Protein AF-A0A938CLN9-F1 (afdb_monomer_lite)

Structure (mmCIF, N/CA/C/O backbone):
data_AF-A0A938CLN9-F1
#
_entry.id   AF-A0A938CLN9-F1
#
loop_
_atom_site.group_PDB
_atom_site.id
_atom_site.type_symbol
_atom_site.label_atom_id
_atom_site.label_alt_id
_atom_site.label_comp_id
_atom_site.label_asym_id
_atom_site.label_entity_id
_atom_site.label_seq_id
_atom_site.pdbx_PDB_ins_code
_atom_site.Cartn_x
_atom_site.Cartn_y
_atom_site.Cartn_z
_atom_site.occupancy
_atom_site.B_iso_or_equiv
_atom_site.auth_seq_id
_atom_site.auth_comp_id
_atom_site.auth_asym_id
_atom_site.auth_atom_id
_atom_site.pdbx_PDB_model_num
ATOM 1 N N . MET A 1 1 ? 18.773 6.079 45.452 1.00 61.84 1 MET A N 1
ATOM 2 C CA . MET A 1 1 ? 18.438 7.346 44.768 1.00 61.84 1 MET A CA 1
ATOM 3 C C . MET A 1 1 ? 17.082 7.155 44.113 1.00 61.84 1 MET A C 1
ATOM 5 O O . MET A 1 1 ? 16.974 6.311 43.237 1.00 61.84 1 MET A O 1
ATOM 9 N N . ALA A 1 2 ? 16.043 7.807 44.634 1.00 53.75 2 ALA A N 1
ATOM 10 C CA . ALA A 1 2 ? 14.675 7.665 44.137 1.00 53.75 2 ALA A CA 1
ATOM 11 C C . ALA A 1 2 ? 14.445 8.644 42.977 1.00 53.75 2 ALA A C 1
ATOM 13 O O . ALA A 1 2 ? 14.761 9.826 43.106 1.00 53.75 2 ALA A O 1
ATOM 14 N N . SER A 1 3 ? 13.936 8.147 41.850 1.00 59.75 3 SER A N 1
ATOM 15 C CA . SER A 1 3 ? 13.618 8.968 40.678 1.00 59.75 3 SER A CA 1
ATOM 16 C C . SER A 1 3 ? 12.441 9.910 40.971 1.00 59.75 3 SER A C 1
ATOM 18 O O . SER A 1 3 ? 11.495 9.495 41.647 1.00 59.75 3 SER A O 1
ATOM 20 N N . PRO A 1 4 ? 12.466 11.162 40.476 1.00 71.19 4 PRO A N 1
ATOM 21 C CA . PRO A 1 4 ? 11.382 12.111 40.698 1.00 71.19 4 PRO A CA 1
ATOM 22 C C . PRO A 1 4 ? 10.109 11.707 39.929 1.00 71.19 4 PRO A C 1
ATOM 24 O O . PRO A 1 4 ? 10.204 11.156 38.828 1.00 71.19 4 PRO A O 1
ATOM 27 N N . PRO A 1 5 ? 8.912 11.983 40.481 1.00 70.62 5 PRO A N 1
ATOM 28 C CA . PRO A 1 5 ? 7.650 11.700 39.808 1.00 70.62 5 PRO A CA 1
ATOM 29 C C . PRO A 1 5 ? 7.444 12.629 38.603 1.00 70.62 5 PRO A C 1
ATOM 31 O O . PRO A 1 5 ? 7.671 13.837 38.680 1.00 70.62 5 PRO A O 1
ATOM 34 N N . MET A 1 6 ? 6.997 12.053 37.485 1.00 70.25 6 MET A N 1
ATOM 35 C CA . MET A 1 6 ? 6.680 12.778 36.251 1.00 70.25 6 MET A CA 1
ATOM 36 C C . MET A 1 6 ? 5.374 13.585 36.394 1.00 70.25 6 MET A C 1
ATOM 38 O O . MET A 1 6 ? 4.436 13.115 37.045 1.00 70.25 6 MET A O 1
ATOM 42 N N . PRO A 1 7 ? 5.273 14.777 35.774 1.00 70.75 7 PRO A N 1
ATOM 43 C CA . PRO A 1 7 ? 4.066 15.596 35.821 1.00 70.75 7 PRO A CA 1
ATOM 44 C C . PRO A 1 7 ? 2.916 14.945 35.038 1.00 70.75 7 PRO A C 1
ATOM 46 O O . PRO A 1 7 ? 3.076 14.535 33.889 1.00 70.75 7 PRO A O 1
ATOM 49 N N . MET A 1 8 ? 1.736 14.871 35.661 1.00 69.56 8 MET A N 1
ATOM 50 C CA . MET A 1 8 ? 0.513 14.384 35.020 1.00 69.56 8 MET A CA 1
ATOM 51 C C . MET A 1 8 ? 0.010 15.386 33.974 1.00 69.56 8 MET A C 1
ATOM 53 O O . MET A 1 8 ? -0.204 16.559 34.277 1.00 69.56 8 MET A O 1
ATOM 57 N N . ALA A 1 9 ? -0.201 14.909 32.746 1.00 59.09 9 ALA A N 1
ATOM 58 C CA . ALA A 1 9 ? -0.759 15.695 31.653 1.00 59.09 9 ALA A CA 1
ATOM 59 C C . ALA A 1 9 ? -2.239 16.035 31.906 1.00 59.09 9 ALA A C 1
ATOM 61 O O . ALA A 1 9 ? -3.065 15.170 32.201 1.00 59.09 9 ALA A O 1
ATOM 62 N N . THR A 1 10 ? -2.570 17.316 31.771 1.00 68.69 10 THR A N 1
ATOM 63 C CA . THR A 1 10 ? -3.917 17.869 31.943 1.00 68.69 10 THR A CA 1
ATOM 64 C C . THR A 1 10 ? -4.833 17.448 30.784 1.00 68.69 10 THR A C 1
ATOM 66 O O . THR A 1 10 ? -4.432 17.571 29.625 1.00 68.69 10 THR A O 1
ATOM 69 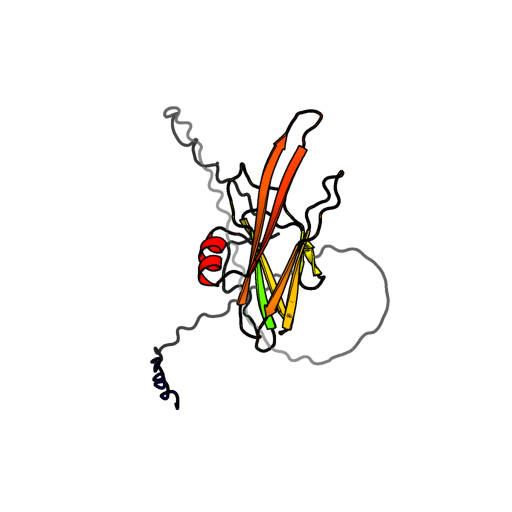N N . PRO A 1 11 ? -6.080 17.005 31.030 1.00 57.66 11 PRO A N 1
ATOM 70 C CA . PRO A 1 11 ? -6.992 16.632 29.954 1.00 57.66 11 PRO A CA 1
ATOM 71 C C . PRO A 1 11 ? -7.460 17.856 29.153 1.00 57.66 11 PRO A C 1
ATOM 73 O O . PRO A 1 11 ? -7.996 18.824 29.698 1.00 57.66 11 PRO A O 1
ATOM 76 N N . ILE A 1 12 ? -7.309 17.779 27.831 1.00 57.69 12 ILE A N 1
ATOM 77 C CA . ILE A 1 12 ? -7.831 18.760 26.878 1.00 57.69 12 ILE A CA 1
ATOM 78 C C . ILE A 1 12 ? -9.354 18.582 26.771 1.00 57.69 12 ILE A C 1
ATOM 80 O O . ILE A 1 12 ? -9.852 17.553 26.318 1.00 57.69 12 ILE A O 1
ATOM 84 N N . ARG A 1 13 ? -10.120 19.596 27.196 1.00 47.16 13 ARG A N 1
ATOM 85 C CA . ARG A 1 13 ? -11.581 19.648 27.016 1.00 47.16 13 ARG A CA 1
ATOM 86 C C . ARG A 1 13 ? -11.930 20.105 25.597 1.00 47.16 13 ARG A C 1
ATOM 88 O O . ARG A 1 13 ? -11.885 21.297 25.303 1.00 47.16 13 ARG A O 1
ATOM 95 N N . CYS A 1 14 ? -12.377 19.185 24.746 1.00 48.81 14 CYS A N 1
ATOM 96 C CA . CYS A 1 14 ? -13.011 19.528 23.472 1.00 48.81 14 CYS A CA 1
ATOM 97 C C . CYS A 1 14 ? -14.428 20.086 23.705 1.00 48.81 14 CYS A C 1
ATOM 99 O O . CYS A 1 14 ? -15.298 19.407 24.254 1.00 48.81 14 CYS A O 1
ATOM 101 N N . ARG A 1 15 ? -14.681 21.331 23.277 1.00 44.78 15 ARG A N 1
ATOM 102 C CA . ARG A 1 15 ? -16.034 21.910 23.224 1.00 44.78 15 ARG A CA 1
ATOM 103 C C . ARG A 1 15 ? -16.798 21.335 22.026 1.00 44.78 15 ARG A C 1
ATOM 105 O O . ARG A 1 15 ? -16.319 21.393 20.899 1.00 44.78 15 ARG A O 1
ATOM 112 N N . ARG A 1 16 ? -18.011 20.826 22.270 1.00 39.28 16 ARG A N 1
ATOM 113 C CA . ARG A 1 16 ? -18.995 20.467 21.234 1.00 39.28 16 ARG A CA 1
ATOM 114 C C . ARG A 1 16 ? -19.414 21.715 20.453 1.00 39.28 16 ARG A C 1
ATOM 116 O O . ARG A 1 16 ? -19.962 22.643 21.043 1.00 39.28 16 ARG A O 1
ATOM 123 N N . ALA A 1 17 ? -19.230 21.698 19.135 1.00 43.22 17 ALA A N 1
ATOM 124 C CA . ALA A 1 17 ? -19.947 22.588 18.231 1.00 43.22 17 ALA A CA 1
ATOM 125 C C . ALA A 1 17 ? -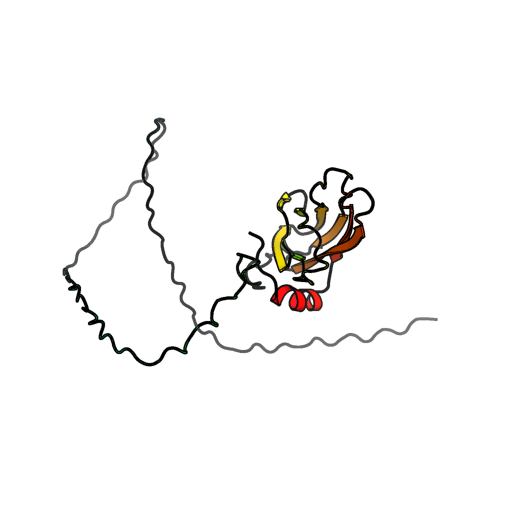21.367 22.043 18.005 1.00 43.22 17 ALA A C 1
ATOM 127 O O . ALA A 1 17 ? -21.563 20.858 17.731 1.00 43.22 17 ALA A O 1
ATOM 128 N N . ALA A 1 18 ? -22.354 22.917 18.169 1.00 42.06 18 ALA A N 1
ATOM 129 C CA . ALA A 1 18 ? -23.766 22.643 17.966 1.00 42.06 18 ALA A CA 1
ATOM 130 C C . ALA A 1 18 ? -24.162 22.893 16.502 1.00 42.06 18 ALA A C 1
ATOM 132 O O . ALA A 1 18 ? -23.883 23.968 15.979 1.00 42.06 18 ALA A O 1
ATOM 133 N N . SER A 1 19 ? -24.852 21.933 15.874 1.00 42.91 19 SER A N 1
ATOM 134 C CA . SER A 1 19 ? -26.089 22.132 15.086 1.00 42.91 19 SER A CA 1
ATOM 135 C C . SER A 1 19 ? -26.246 21.098 13.952 1.00 42.91 19 SER A C 1
ATOM 137 O O . SER A 1 19 ? -25.322 20.915 13.157 1.00 42.91 19 SER A O 1
ATOM 139 N N . PRO A 1 20 ? -27.419 20.443 13.836 1.00 48.91 20 PRO A N 1
ATOM 140 C CA . PRO A 1 20 ? -27.708 19.424 12.838 1.00 48.91 20 PRO A CA 1
ATOM 141 C C . PRO A 1 20 ? -28.340 20.035 11.577 1.00 48.91 20 PRO A C 1
ATOM 143 O O . PRO A 1 20 ? -29.387 20.682 11.639 1.00 48.91 20 PRO A O 1
ATOM 146 N N . ARG A 1 21 ? -27.772 19.764 10.396 1.00 44.25 21 ARG A N 1
ATOM 147 C CA . ARG A 1 21 ? -28.499 19.903 9.125 1.00 44.25 21 ARG A CA 1
ATOM 148 C C . ARG A 1 21 ? -28.678 18.536 8.481 1.00 44.25 21 ARG A C 1
ATOM 150 O O . ARG A 1 21 ? -27.728 17.874 8.084 1.00 44.25 21 ARG A O 1
ATOM 157 N N . GLN A 1 22 ? -29.946 18.144 8.441 1.00 45.38 22 GLN A N 1
ATOM 158 C CA . GLN A 1 22 ? -30.494 16.945 7.831 1.00 45.38 22 GLN A CA 1
ATOM 159 C C . GLN A 1 22 ? -30.007 16.770 6.387 1.00 45.38 22 GLN A C 1
ATOM 161 O O . GLN A 1 22 ? -30.253 17.627 5.539 1.00 45.38 22 GLN A O 1
ATOM 166 N N . ILE A 1 23 ? -29.413 15.616 6.088 1.00 41.19 23 ILE A N 1
ATOM 167 C CA . ILE A 1 23 ? -29.288 15.111 4.721 1.00 41.19 23 ILE A CA 1
ATOM 168 C C . ILE A 1 23 ? -30.257 13.937 4.608 1.00 41.19 23 ILE A C 1
ATOM 170 O O . ILE A 1 23 ? -30.131 12.928 5.297 1.00 41.19 23 ILE A O 1
ATOM 174 N N . ARG A 1 24 ? -31.286 14.120 3.779 1.00 44.34 24 ARG A N 1
ATOM 175 C CA . ARG A 1 24 ? -32.294 13.105 3.477 1.00 44.34 24 ARG A CA 1
ATOM 176 C C . ARG A 1 24 ? -31.663 11.988 2.647 1.00 44.34 24 ARG A C 1
ATOM 178 O O . ARG A 1 24 ? -31.090 12.248 1.592 1.00 44.34 24 ARG A O 1
ATOM 185 N N . CYS A 1 25 ? -31.837 10.748 3.091 1.00 35.41 25 CYS A N 1
ATOM 186 C CA . CYS A 1 25 ? -31.535 9.549 2.320 1.00 35.41 25 CYS A CA 1
ATOM 187 C C . CYS A 1 25 ? -32.449 9.466 1.087 1.00 35.41 25 CYS A C 1
ATOM 189 O O . CYS A 1 25 ? -33.672 9.489 1.219 1.00 35.41 25 CYS A O 1
ATOM 191 N N . PHE A 1 26 ? -31.871 9.320 -0.108 1.00 35.97 26 PHE A N 1
ATOM 192 C CA . PHE A 1 26 ? -32.614 8.986 -1.324 1.00 35.97 26 PHE A CA 1
ATOM 193 C C . PHE A 1 26 ? -32.326 7.527 -1.699 1.00 35.97 26 PHE A C 1
ATOM 195 O O . PHE A 1 26 ? -31.296 7.208 -2.290 1.00 35.97 26 PHE A O 1
ATOM 202 N N . CYS A 1 27 ? -33.240 6.621 -1.342 1.00 36.34 27 CYS A N 1
ATOM 203 C CA . CYS A 1 27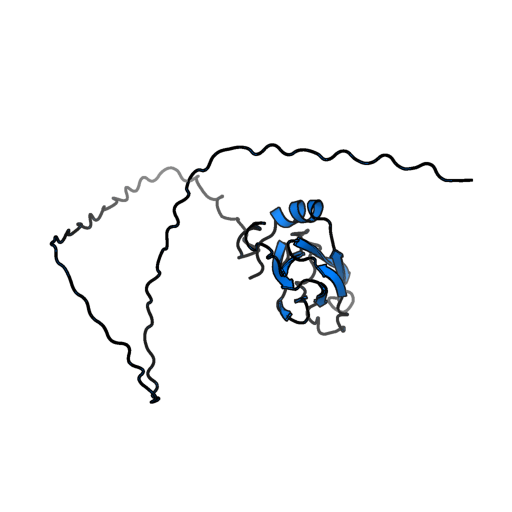 ? -33.230 5.240 -1.820 1.00 36.34 27 CYS A CA 1
ATOM 204 C C . CYS A 1 27 ? -33.622 5.211 -3.302 1.00 36.34 27 CYS A C 1
ATOM 206 O O . CYS A 1 27 ? -34.797 5.327 -3.649 1.00 36.34 27 CYS A O 1
ATOM 208 N N . ARG A 1 28 ? -32.649 5.029 -4.198 1.00 44.81 28 ARG A N 1
ATOM 209 C CA . ARG A 1 28 ? -32.919 4.751 -5.613 1.00 44.81 28 ARG A CA 1
ATOM 210 C C . ARG A 1 28 ? -33.012 3.239 -5.816 1.00 44.81 28 ARG A C 1
ATOM 212 O O . ARG A 1 28 ? -32.003 2.572 -6.017 1.00 44.81 28 ARG A O 1
ATOM 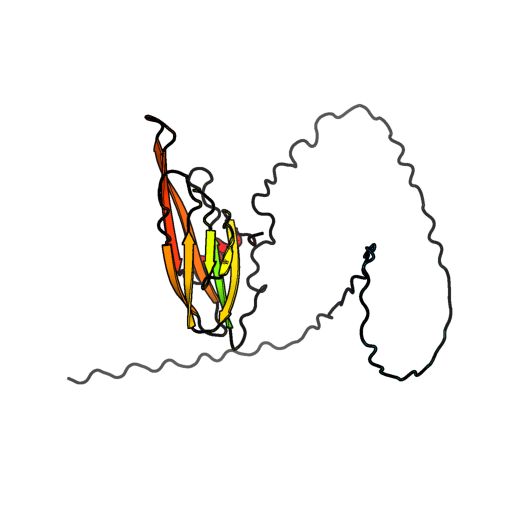219 N N . SER A 1 29 ? -34.229 2.693 -5.775 1.00 40.97 29 SER A N 1
ATOM 220 C CA . SER A 1 29 ? -34.481 1.292 -6.126 1.00 40.97 29 SER A CA 1
ATOM 221 C C . SER A 1 29 ? -34.233 1.075 -7.624 1.00 40.97 29 SER A C 1
ATOM 223 O O . SER A 1 29 ? -34.979 1.584 -8.468 1.00 40.97 29 SER A O 1
ATOM 225 N N . LEU A 1 30 ? -33.201 0.313 -7.977 1.00 47.66 30 LEU A N 1
ATOM 226 C CA . LEU A 1 30 ? -32.995 -0.163 -9.343 1.00 47.66 30 LEU A CA 1
ATOM 227 C C . LEU A 1 30 ? -33.876 -1.397 -9.582 1.00 47.66 30 LEU A C 1
ATOM 229 O O . LEU A 1 30 ? -33.621 -2.483 -9.065 1.00 47.66 30 LEU A O 1
ATOM 233 N N . ARG A 1 31 ? -34.937 -1.219 -10.378 1.00 45.47 31 ARG A N 1
ATOM 234 C CA . ARG A 1 31 ? -35.728 -2.321 -10.940 1.00 45.47 31 ARG A CA 1
ATOM 235 C C . ARG A 1 31 ? -34.930 -3.046 -12.031 1.00 45.47 31 ARG A C 1
ATOM 237 O O . ARG A 1 31 ? -34.403 -2.429 -12.952 1.00 45.47 31 ARG A O 1
ATOM 244 N N . ARG A 1 32 ? -34.920 -4.374 -11.901 1.00 43.34 32 ARG A N 1
ATOM 245 C CA . ARG A 1 32 ? -34.364 -5.418 -12.778 1.00 43.34 32 ARG A CA 1
ATOM 246 C C . ARG A 1 32 ? -34.718 -5.283 -14.270 1.00 43.34 32 ARG A C 1
ATOM 248 O O . ARG A 1 32 ? -35.855 -4.984 -14.624 1.00 43.34 32 ARG A O 1
ATOM 255 N N . ARG A 1 33 ? -33.795 -5.739 -15.126 1.00 46.22 33 ARG A N 1
ATOM 256 C CA . ARG A 1 33 ? -34.097 -6.451 -16.385 1.00 46.22 33 ARG A CA 1
ATOM 257 C C . ARG A 1 33 ? -33.341 -7.786 -16.385 1.00 46.22 33 ARG A C 1
ATOM 259 O O . ARG A 1 33 ? -32.194 -7.844 -16.806 1.00 46.22 33 ARG A O 1
ATOM 266 N N . SER A 1 34 ? -33.982 -8.852 -15.907 1.00 44.88 34 SER A N 1
ATOM 267 C CA . SER A 1 34 ? -33.544 -10.233 -16.141 1.00 44.88 34 SER A CA 1
ATOM 268 C C . SER A 1 34 ? -34.327 -10.789 -17.332 1.00 44.88 34 SER A C 1
ATOM 270 O O . SER A 1 34 ? -35.540 -10.975 -17.238 1.00 44.88 34 SER A O 1
ATOM 272 N N . ARG A 1 35 ? -33.650 -11.018 -18.463 1.00 54.12 35 ARG A N 1
ATOM 273 C CA . ARG A 1 35 ? -34.149 -11.886 -19.541 1.00 54.12 35 ARG A CA 1
ATOM 274 C C . ARG A 1 35 ? -33.770 -13.326 -19.202 1.00 54.12 35 ARG A C 1
ATOM 276 O O . ARG A 1 35 ? -32.685 -13.567 -18.684 1.00 54.12 35 ARG A O 1
ATOM 283 N N . GLY A 1 36 ? -34.722 -14.226 -19.417 1.00 41.22 36 GLY A N 1
ATOM 284 C CA . GLY A 1 36 ? -34.761 -15.554 -18.824 1.00 41.22 36 GLY A CA 1
ATOM 285 C C . GLY A 1 36 ? -33.786 -16.581 -19.385 1.00 41.22 36 GLY A C 1
ATOM 286 O O . GLY A 1 36 ? -33.256 -16.452 -20.487 1.00 41.22 36 GLY A O 1
ATOM 287 N N . ARG A 1 37 ? -33.646 -17.658 -18.613 1.00 47.34 37 ARG A N 1
ATOM 288 C CA . ARG A 1 37 ? -33.332 -18.991 -19.113 1.00 47.34 37 ARG A CA 1
ATOM 289 C C . ARG A 1 37 ? -34.039 -20.011 -18.222 1.00 47.34 37 ARG A C 1
ATOM 291 O O . ARG A 1 37 ? -33.978 -19.928 -17.001 1.00 47.34 37 ARG A O 1
ATOM 298 N N . THR A 1 38 ? -34.783 -20.886 -18.877 1.00 51.94 38 THR A N 1
ATOM 299 C CA . THR A 1 38 ? -35.605 -21.974 -18.345 1.00 51.94 38 THR A CA 1
ATOM 300 C C . THR A 1 38 ? -34.750 -23.086 -17.741 1.00 51.94 38 THR A C 1
ATOM 302 O O . THR A 1 38 ? -33.766 -23.493 -18.355 1.00 51.94 38 THR A O 1
ATOM 305 N N . GLY A 1 39 ? -35.166 -23.620 -16.593 1.00 46.06 39 GLY A N 1
ATOM 306 C CA . GLY A 1 39 ? -34.617 -24.842 -16.008 1.00 46.06 39 GLY A CA 1
ATOM 307 C C . GLY A 1 39 ? -35.450 -25.283 -14.807 1.00 46.06 39 GLY A C 1
ATOM 308 O O . GLY A 1 39 ? -35.482 -24.588 -13.797 1.00 46.06 39 GLY A O 1
ATOM 309 N N . ASN A 1 40 ? -36.164 -26.396 -14.967 1.00 53.53 40 ASN A N 1
ATOM 310 C CA . ASN A 1 40 ? -36.985 -27.058 -13.955 1.00 53.53 40 ASN A CA 1
ATOM 311 C C . ASN A 1 40 ? -36.203 -27.327 -12.662 1.00 53.53 40 ASN A C 1
ATOM 313 O O . ASN A 1 40 ? -35.134 -27.927 -12.726 1.00 53.53 40 ASN A O 1
ATOM 317 N N . ASN A 1 41 ? -36.785 -27.001 -11.504 1.00 47.78 41 ASN A N 1
ATOM 318 C CA . ASN A 1 41 ? -36.921 -27.988 -10.434 1.00 47.78 41 ASN A CA 1
ATOM 319 C C . ASN A 1 41 ? -37.922 -27.553 -9.356 1.00 47.78 41 ASN A C 1
ATOM 321 O O . ASN A 1 41 ? -37.942 -26.423 -8.877 1.00 47.78 41 ASN A O 1
ATOM 325 N N . SER A 1 42 ? -38.772 -28.516 -9.037 1.00 55.00 42 SER A N 1
ATOM 326 C CA . SER A 1 42 ? -39.825 -28.583 -8.033 1.00 55.00 42 SER A CA 1
ATOM 327 C C . SER A 1 42 ? -39.332 -28.368 -6.601 1.00 55.00 42 SER A C 1
ATOM 329 O O . SER A 1 42 ? -38.331 -28.964 -6.211 1.00 55.00 42 SER A O 1
ATOM 331 N N . GLY A 1 43 ? -40.107 -27.644 -5.784 1.00 44.19 43 GLY A N 1
ATOM 332 C CA . GLY A 1 43 ? -40.057 -27.835 -4.333 1.00 44.19 43 GLY A CA 1
ATOM 333 C C . GLY A 1 43 ? -40.486 -26.654 -3.463 1.00 44.19 43 GLY A C 1
ATOM 334 O O . GLY A 1 43 ? -39.706 -25.740 -3.242 1.00 44.19 43 GLY A O 1
ATOM 335 N N . ILE A 1 44 ? -41.672 -26.808 -2.865 1.00 49.19 44 ILE A N 1
ATOM 336 C CA . ILE A 1 44 ? -42.112 -26.274 -1.562 1.00 49.19 44 ILE A CA 1
ATOM 337 C C . ILE A 1 44 ? -42.555 -24.801 -1.531 1.00 49.19 44 ILE A C 1
ATOM 339 O O . ILE A 1 44 ? -41.780 -23.852 -1.449 1.00 49.19 44 ILE A O 1
ATOM 343 N N . ALA A 1 45 ? -43.881 -24.657 -1.527 1.00 44.22 45 ALA A N 1
ATOM 344 C CA . ALA A 1 45 ? -44.604 -23.460 -1.146 1.00 44.22 45 ALA A CA 1
ATOM 345 C C . ALA A 1 45 ? -44.564 -23.271 0.378 1.00 44.22 45 ALA A C 1
ATOM 347 O O . ALA A 1 45 ? -44.897 -24.199 1.114 1.00 44.22 45 ALA A O 1
ATOM 348 N N . THR A 1 46 ? -44.281 -22.048 0.831 1.00 53.09 46 THR A N 1
ATOM 349 C CA . THR A 1 46 ? -44.677 -21.604 2.171 1.00 53.09 46 THR A CA 1
ATOM 350 C C . THR A 1 46 ? -45.495 -20.328 2.055 1.00 53.09 46 THR A C 1
ATOM 352 O O . THR A 1 46 ? -45.047 -19.287 1.578 1.00 53.09 46 THR A O 1
ATOM 355 N N . PHE A 1 47 ? -46.740 -20.503 2.473 1.00 46.03 47 PHE A N 1
ATOM 356 C CA . PHE A 1 47 ? -47.789 -19.537 2.739 1.00 46.03 47 PHE A CA 1
ATOM 357 C C . PHE A 1 47 ? -47.314 -18.404 3.659 1.00 46.03 47 PHE A C 1
ATOM 359 O O . PHE A 1 47 ? -46.710 -18.677 4.690 1.00 46.03 47 PHE A O 1
ATOM 366 N N . CYS A 1 48 ? -47.716 -17.168 3.363 1.00 38.47 48 CYS A N 1
ATOM 367 C CA . CYS A 1 48 ? -48.113 -16.209 4.395 1.00 38.47 48 CYS A CA 1
ATOM 368 C C . CYS A 1 48 ? -49.269 -15.345 3.852 1.00 38.47 48 CYS A C 1
ATOM 370 O O . CYS A 1 48 ? -49.097 -14.682 2.825 1.00 38.47 48 CYS A O 1
ATOM 372 N N . PRO A 1 49 ? -50.443 -15.359 4.511 1.00 56.72 49 PRO A N 1
ATOM 373 C CA . PRO A 1 49 ? -51.598 -14.544 4.168 1.00 56.72 49 PRO A CA 1
ATOM 374 C C . PRO A 1 49 ? -51.550 -13.216 4.941 1.00 56.72 49 PRO A C 1
ATOM 376 O O . PRO A 1 49 ? -51.274 -13.213 6.134 1.00 56.72 49 PRO A O 1
ATOM 379 N N . ASN A 1 50 ? -51.840 -12.086 4.298 1.00 49.59 50 ASN A N 1
ATOM 380 C CA . ASN A 1 50 ? -53.087 -11.353 4.554 1.00 49.59 50 ASN A CA 1
ATOM 381 C C . ASN A 1 50 ? -53.191 -10.102 3.656 1.00 49.59 50 ASN A C 1
ATOM 383 O O . ASN A 1 50 ? -52.195 -9.394 3.484 1.00 49.59 50 ASN A O 1
ATOM 387 N N . PRO A 1 51 ? -54.385 -9.796 3.119 1.00 60.41 51 PRO A N 1
ATOM 388 C CA . PRO A 1 51 ? -54.672 -8.617 2.323 1.00 60.41 51 PRO A CA 1
ATOM 389 C C . PRO A 1 51 ? -55.444 -7.564 3.137 1.00 60.41 51 PRO A C 1
ATOM 391 O O . PRO A 1 51 ? -56.463 -7.852 3.754 1.00 60.41 51 PRO A O 1
ATOM 394 N N . ALA A 1 52 ? -55.016 -6.311 3.062 1.00 42.81 52 ALA A N 1
ATOM 395 C CA . ALA A 1 52 ? -55.863 -5.150 3.336 1.00 42.81 52 ALA A CA 1
ATOM 396 C C . ALA A 1 52 ? -55.293 -3.998 2.495 1.00 42.81 52 ALA A C 1
ATOM 398 O O . ALA A 1 52 ? -54.165 -3.570 2.709 1.00 42.81 52 ALA A O 1
ATOM 399 N N . GLN A 1 53 ? -55.848 -3.746 1.311 1.00 46.47 53 GLN A N 1
ATOM 400 C CA . GLN A 1 53 ? -57.060 -2.961 1.059 1.00 46.47 53 GLN A CA 1
ATOM 401 C C . GLN A 1 53 ? -56.841 -1.450 1.196 1.00 46.47 53 GLN A C 1
ATOM 403 O O . GLN A 1 53 ? -56.335 -0.956 2.196 1.00 46.47 53 GLN A O 1
ATOM 408 N N . ASN A 1 54 ? -57.367 -0.768 0.176 1.00 43.06 54 ASN A N 1
ATOM 409 C CA . ASN A 1 54 ? -57.675 0.654 0.067 1.00 43.06 54 ASN A CA 1
ATOM 410 C C . ASN A 1 54 ? -56.514 1.606 -0.253 1.00 43.06 54 ASN A C 1
ATOM 412 O O . ASN A 1 54 ? -55.452 1.559 0.341 1.00 43.06 54 ASN A O 1
ATOM 416 N N . CYS A 1 55 ? -56.662 2.566 -1.160 1.00 37.78 55 CYS A N 1
ATOM 417 C CA . CYS A 1 55 ? -57.724 2.862 -2.115 1.00 37.78 55 CYS A CA 1
ATOM 418 C C . CYS A 1 55 ? -57.185 3.934 -3.067 1.00 37.78 55 CYS A C 1
ATOM 420 O O . CYS A 1 55 ? -56.435 4.810 -2.653 1.00 37.78 55 CYS A O 1
ATOM 422 N N . LEU A 1 56 ? -57.617 3.836 -4.324 1.00 41.75 56 LEU A N 1
ATOM 423 C CA . LEU A 1 56 ? -58.118 4.932 -5.157 1.00 41.75 56 LEU A CA 1
ATOM 424 C C . LEU A 1 56 ? -57.453 6.311 -4.990 1.00 41.75 56 LEU A C 1
ATOM 426 O O . LEU A 1 56 ? -57.680 7.002 -4.005 1.00 41.75 56 LEU A O 1
ATOM 430 N N . SER A 1 57 ? -56.833 6.819 -6.058 1.00 45.09 57 SER A N 1
ATOM 431 C CA . SER A 1 57 ? -57.457 7.909 -6.835 1.00 45.09 57 SER A CA 1
ATOM 432 C C . SER A 1 57 ? -56.552 8.456 -7.956 1.00 45.09 57 SER A C 1
ATOM 434 O O . SER A 1 57 ? -55.466 8.973 -7.745 1.00 45.09 57 SER A O 1
ATOM 436 N N . HIS A 1 58 ? -57.070 8.316 -9.179 1.00 39.97 58 HIS A N 1
ATOM 437 C CA . HIS A 1 58 ? -57.162 9.341 -10.227 1.00 39.97 58 HIS A CA 1
ATOM 438 C C . HIS A 1 58 ? -55.922 10.080 -10.804 1.00 39.97 58 HIS A C 1
ATOM 440 O O . HIS A 1 58 ? -55.525 11.109 -10.283 1.00 39.97 58 HIS A O 1
ATOM 446 N N . ARG A 1 59 ? -55.552 9.664 -12.043 1.00 45.56 59 ARG A N 1
ATOM 447 C CA . ARG A 1 59 ? -55.311 10.453 -13.301 1.00 45.56 59 ARG A CA 1
ATOM 448 C C . ARG A 1 59 ? -54.180 11.527 -13.329 1.00 45.56 59 ARG A C 1
ATOM 450 O O . ARG A 1 59 ? -53.734 11.954 -12.279 1.00 45.56 59 ARG A O 1
ATOM 457 N N . PRO A 1 60 ? -53.738 12.057 -14.503 1.00 49.62 60 PRO A N 1
ATOM 458 C CA . PRO A 1 60 ? -53.952 11.664 -15.904 1.00 49.62 60 PRO A CA 1
ATOM 459 C C . PRO A 1 60 ? -52.652 11.391 -16.704 1.00 49.62 60 PRO A C 1
ATOM 461 O O . PRO A 1 60 ? -51.534 11.726 -16.317 1.00 49.62 60 PRO A O 1
ATOM 464 N N . CYS A 1 61 ? -52.839 10.813 -17.892 1.00 52.44 61 CYS A N 1
ATOM 465 C CA . CYS A 1 61 ? -51.859 10.715 -18.966 1.00 52.44 61 CYS A CA 1
ATOM 466 C C . CYS A 1 61 ? -51.358 12.101 -19.410 1.00 52.44 61 CYS A C 1
ATOM 468 O O . CYS A 1 61 ? -52.144 12.929 -19.863 1.00 52.44 61 CYS A O 1
ATOM 470 N N . GLY A 1 62 ? -50.042 12.316 -19.356 1.00 42.56 62 GLY A N 1
ATOM 471 C CA . GLY A 1 62 ? -49.366 13.454 -19.976 1.00 42.56 62 GLY A CA 1
ATOM 472 C C . GLY A 1 62 ? -48.427 12.974 -21.077 1.00 42.56 62 GLY A C 1
ATOM 473 O O . GLY A 1 62 ? -47.298 12.568 -20.809 1.00 42.56 62 GLY A O 1
ATOM 474 N N . TRP A 1 63 ? -48.900 13.006 -22.320 1.00 47.09 63 TRP A N 1
ATOM 475 C CA . TRP A 1 63 ? -48.062 12.873 -23.508 1.00 47.09 63 TRP A CA 1
ATOM 476 C C . TRP A 1 63 ? -47.092 14.058 -23.570 1.00 47.09 63 TRP A C 1
ATOM 478 O O . TRP A 1 63 ? -47.524 15.204 -23.668 1.00 47.09 63 TRP A O 1
ATOM 488 N N . ARG A 1 64 ? -45.778 13.803 -23.534 1.00 51.56 64 ARG A N 1
ATOM 489 C CA . ARG A 1 64 ? -44.768 14.841 -23.789 1.00 51.56 64 ARG A CA 1
ATOM 490 C C . ARG A 1 64 ? -44.220 14.679 -25.201 1.00 51.56 64 ARG A C 1
ATOM 492 O O . ARG A 1 64 ? -43.498 13.730 -25.503 1.00 51.56 64 ARG A O 1
ATOM 499 N N . ALA A 1 65 ? -44.617 15.616 -26.056 1.00 48.28 65 ALA A N 1
ATOM 500 C CA . ALA A 1 65 ? -44.219 15.726 -27.447 1.00 48.28 65 ALA A CA 1
ATOM 501 C C . ALA A 1 65 ? -42.688 15.774 -27.602 1.00 48.28 65 ALA A C 1
ATOM 503 O O . ALA A 1 65 ? -41.998 16.568 -26.960 1.00 48.28 65 ALA A O 1
ATOM 504 N N . LYS A 1 66 ? -42.166 14.929 -28.497 1.00 52.66 66 LYS A N 1
ATOM 505 C CA . LYS A 1 66 ? -40.810 15.033 -29.043 1.00 52.66 66 LYS A CA 1
ATOM 506 C C . LYS A 1 66 ? -40.764 16.222 -29.999 1.00 52.66 66 LYS A C 1
ATOM 508 O O . LYS A 1 66 ? -41.210 16.112 -31.137 1.00 52.66 66 LYS A O 1
ATOM 513 N N . THR A 1 67 ? -40.160 17.326 -29.583 1.00 53.72 67 THR A N 1
ATOM 514 C CA . THR A 1 67 ? -39.696 18.350 -30.520 1.00 53.72 67 THR A CA 1
ATOM 515 C C . THR A 1 67 ? -38.360 17.899 -31.111 1.00 53.72 67 THR A C 1
ATOM 517 O O . THR A 1 67 ? -37.311 17.945 -30.471 1.00 53.72 67 THR A O 1
ATOM 520 N N . ARG A 1 68 ? -38.399 17.409 -32.358 1.00 51.97 68 ARG A N 1
ATOM 521 C CA . ARG A 1 68 ? -37.201 17.272 -33.197 1.00 51.97 68 ARG A CA 1
ATOM 522 C C . ARG A 1 68 ? -36.699 18.678 -33.505 1.00 51.97 68 ARG A C 1
ATOM 524 O O . ARG A 1 68 ? -37.301 19.387 -34.303 1.00 51.97 68 ARG A O 1
ATOM 531 N N . LYS A 1 69 ? -35.598 19.078 -32.874 1.00 56.50 69 LYS A N 1
ATOM 532 C CA . LYS A 1 69 ? -34.859 20.278 -33.259 1.00 56.50 69 LYS A CA 1
ATOM 533 C C . LYS A 1 69 ? -33.977 19.907 -34.452 1.00 56.50 69 LYS A C 1
ATOM 535 O O . LYS A 1 69 ? -32.929 19.290 -34.290 1.00 56.50 69 LYS A O 1
ATOM 540 N N . THR A 1 70 ? -34.444 20.219 -35.655 1.00 54.72 70 THR A N 1
ATOM 541 C CA . THR A 1 70 ? -33.653 20.196 -36.888 1.00 54.72 70 THR A CA 1
ATOM 542 C C . THR A 1 70 ? -32.576 21.269 -36.771 1.00 54.72 70 THR A C 1
ATOM 544 O O . THR A 1 70 ? -32.841 22.461 -36.911 1.00 54.72 70 THR A O 1
ATOM 547 N N . ILE A 1 71 ? -31.350 20.853 -36.461 1.00 65.31 71 ILE A N 1
ATOM 548 C CA . ILE A 1 71 ? -30.183 21.730 -36.507 1.00 65.31 71 ILE A CA 1
ATOM 549 C C . ILE A 1 71 ? -29.788 21.853 -37.982 1.00 65.31 71 ILE A C 1
ATOM 551 O O . ILE A 1 71 ? -29.242 20.921 -38.568 1.00 65.31 71 ILE A O 1
ATOM 555 N N . ARG A 1 72 ? -30.112 23.002 -38.591 1.00 52.06 72 ARG A N 1
ATOM 556 C CA . ARG A 1 72 ? -29.554 23.441 -39.878 1.00 52.06 72 ARG A CA 1
ATOM 557 C C . ARG A 1 72 ? -28.037 23.543 -39.724 1.00 52.06 72 ARG A C 1
ATOM 559 O O . ARG A 1 72 ? -27.547 24.434 -39.035 1.00 52.06 72 ARG A O 1
ATOM 566 N N . GLN A 1 73 ? -27.299 22.652 -40.376 1.00 51.03 73 GLN A N 1
ATOM 567 C CA . GLN A 1 73 ? -25.869 22.831 -40.594 1.00 51.03 73 GLN A CA 1
ATOM 568 C C . GLN A 1 73 ? -25.686 23.914 -41.663 1.00 51.03 73 GLN A C 1
ATOM 570 O O . GLN A 1 73 ? -25.825 23.663 -42.855 1.00 51.03 73 GLN A O 1
ATOM 575 N N . SER A 1 74 ? -25.438 25.145 -41.215 1.00 56.56 74 SER A N 1
ATOM 576 C CA . SER A 1 74 ? -24.953 26.228 -42.066 1.00 56.56 74 SER A CA 1
ATOM 577 C C . SER A 1 74 ? -23.449 26.054 -42.229 1.00 56.56 74 SER A C 1
ATOM 579 O O . SER A 1 74 ? -22.671 26.362 -41.327 1.00 56.56 74 SER A O 1
ATOM 581 N N . THR A 1 75 ? -23.045 25.532 -43.380 1.00 58.72 75 THR A N 1
ATOM 582 C CA . THR A 1 75 ? -21.659 25.486 -43.842 1.00 58.72 75 THR A CA 1
ATOM 583 C C . THR A 1 75 ? -21.132 26.906 -44.051 1.00 58.72 75 THR A C 1
ATOM 585 O O . THR A 1 75 ? -21.214 27.448 -45.150 1.00 58.72 75 THR A O 1
ATOM 588 N N . SER A 1 76 ? -20.569 27.507 -43.002 1.00 55.12 76 SER A N 1
ATOM 589 C CA . SER A 1 76 ? -19.654 28.639 -43.141 1.00 55.12 76 SER A CA 1
ATOM 590 C C . SER A 1 76 ? -18.228 28.101 -43.134 1.00 55.12 76 SER A C 1
ATOM 592 O O . SER A 1 76 ? -17.654 27.771 -42.098 1.00 55.12 76 SER A O 1
ATOM 594 N N . ARG A 1 77 ? -17.677 27.955 -44.339 1.00 66.19 77 ARG A N 1
ATOM 595 C CA . ARG A 1 77 ? -16.241 27.809 -44.561 1.00 66.19 77 ARG A CA 1
ATOM 596 C C . ARG A 1 77 ? -15.590 29.138 -44.185 1.00 66.19 77 ARG A C 1
ATOM 598 O O . ARG A 1 77 ? -15.794 30.095 -44.923 1.00 66.19 77 ARG A O 1
ATOM 605 N N . ARG A 1 78 ? -14.834 29.182 -43.083 1.00 57.09 78 ARG A N 1
ATOM 606 C CA . ARG A 1 78 ? -13.663 30.053 -42.804 1.00 57.09 78 ARG A CA 1
ATOM 607 C C . ARG A 1 78 ? -13.395 30.043 -41.295 1.00 57.09 78 ARG A C 1
ATOM 609 O O . ARG A 1 78 ? -14.226 30.507 -40.526 1.00 57.09 78 ARG A O 1
ATOM 616 N N . GLY A 1 79 ? -12.242 29.508 -40.895 1.00 48.00 79 GLY A N 1
ATOM 617 C CA . GLY A 1 79 ? -11.796 29.476 -39.495 1.00 48.00 79 GLY A CA 1
ATOM 618 C C . GLY A 1 79 ? -11.231 28.125 -39.062 1.00 48.00 79 GLY A C 1
ATOM 619 O O . GLY A 1 79 ? -11.637 27.583 -38.042 1.00 48.00 79 GLY A O 1
ATOM 620 N N . ALA A 1 80 ? -10.331 27.551 -39.860 1.00 55.50 80 ALA A N 1
ATOM 621 C CA . ALA A 1 80 ? -9.570 26.367 -39.488 1.00 55.50 80 ALA A CA 1
ATOM 622 C C . ALA A 1 80 ? -8.392 26.777 -38.591 1.00 55.50 80 ALA A C 1
ATOM 624 O O . ALA A 1 80 ? -7.327 27.063 -39.117 1.00 55.50 80 ALA A O 1
ATOM 625 N N . LEU A 1 81 ? -8.596 26.852 -37.270 1.00 56.06 81 LEU A N 1
ATOM 626 C CA . LEU A 1 81 ? -7.548 26.679 -36.248 1.00 56.06 81 LEU A CA 1
ATOM 627 C C . LEU A 1 81 ? -8.195 26.696 -34.853 1.00 56.06 81 LEU A C 1
ATOM 629 O O . LEU A 1 81 ? -8.264 27.724 -34.188 1.00 56.06 81 LEU A O 1
ATOM 633 N N . GLY A 1 82 ? -8.745 25.574 -34.402 1.00 56.75 82 GLY A N 1
ATOM 634 C CA . GLY A 1 82 ? -9.365 25.533 -33.082 1.00 56.75 82 GLY A CA 1
ATOM 635 C C . GLY A 1 82 ? -9.686 24.117 -32.646 1.00 56.75 82 GLY A C 1
ATOM 636 O O . GLY A 1 82 ? -10.380 23.402 -33.357 1.00 56.75 82 GLY A O 1
ATOM 637 N N . PHE A 1 83 ? -9.204 23.766 -31.452 1.00 57.59 83 PHE A N 1
ATOM 638 C CA . PHE A 1 83 ? -9.490 22.538 -30.705 1.00 57.59 83 PHE A CA 1
ATOM 639 C C . PHE A 1 83 ? -8.847 21.242 -31.219 1.00 57.59 83 PHE A C 1
ATOM 641 O O . PHE A 1 83 ? -9.518 20.339 -31.707 1.00 57.59 83 PHE A O 1
ATOM 648 N N . LEU A 1 84 ? -7.538 21.094 -30.986 1.00 54.75 84 LEU A N 1
ATOM 649 C CA . LEU A 1 84 ? -6.855 19.795 -31.072 1.00 54.75 84 LEU A CA 1
ATOM 650 C C . LEU A 1 84 ? -5.910 19.562 -29.877 1.00 54.75 84 LEU A C 1
ATOM 652 O O . LEU A 1 84 ? -4.768 19.165 -30.052 1.00 54.75 84 LEU A O 1
ATOM 656 N N . LEU A 1 85 ? -6.372 19.858 -28.653 1.00 58.19 85 LEU A N 1
ATOM 657 C CA . LEU A 1 85 ? -5.567 19.755 -27.417 1.00 58.19 85 LEU A CA 1
ATOM 658 C C . LEU A 1 85 ? -6.365 19.299 -26.173 1.00 58.19 85 LEU A C 1
ATOM 660 O O . LEU A 1 85 ? -5.966 19.559 -25.044 1.00 58.19 85 LEU A O 1
ATOM 664 N N . ALA A 1 86 ? -7.489 18.598 -26.346 1.00 59.94 86 ALA A N 1
ATOM 665 C CA . ALA A 1 86 ? -8.278 18.071 -25.227 1.00 59.94 86 ALA A CA 1
ATOM 666 C C . ALA A 1 86 ? -8.481 16.559 -25.384 1.00 59.94 86 ALA A C 1
ATOM 668 O O . ALA A 1 86 ? -9.487 16.118 -25.933 1.00 59.94 86 ALA A O 1
ATOM 669 N N . GLY A 1 87 ? -7.514 15.749 -24.947 1.00 54.47 87 GLY A N 1
ATOM 670 C CA . GLY A 1 87 ? -7.682 14.295 -25.048 1.00 54.47 87 GLY A CA 1
ATOM 671 C C . GLY A 1 87 ? -6.604 13.392 -24.463 1.00 54.47 87 GLY A C 1
ATOM 672 O O . GLY A 1 87 ? -6.761 12.181 -24.559 1.00 54.47 87 GLY A O 1
ATOM 673 N N . VAL A 1 88 ? -5.545 13.914 -23.838 1.00 53.59 88 VAL A N 1
ATOM 674 C CA . VAL A 1 88 ? -4.491 13.066 -23.246 1.00 53.59 88 VAL A CA 1
ATOM 675 C C . VAL A 1 88 ? -4.657 12.947 -21.727 1.00 53.59 88 VAL A C 1
ATOM 677 O O . VAL A 1 88 ? -3.718 13.122 -20.963 1.00 53.59 88 VAL A O 1
ATOM 680 N N . ALA A 1 89 ? -5.874 12.660 -21.258 1.00 54.91 89 ALA A N 1
ATOM 681 C CA . ALA A 1 89 ? -6.089 12.239 -19.874 1.00 54.91 89 ALA A CA 1
ATOM 682 C C . ALA A 1 89 ? -5.932 10.711 -19.799 1.00 54.91 89 ALA A C 1
ATOM 684 O O . ALA A 1 89 ? -6.905 9.958 -19.852 1.00 54.91 89 ALA A O 1
ATOM 685 N N . GLY A 1 90 ? -4.678 10.255 -19.744 1.00 49.75 90 GLY A N 1
ATOM 686 C CA . GLY A 1 90 ? -4.325 8.846 -19.587 1.00 49.75 90 GLY A CA 1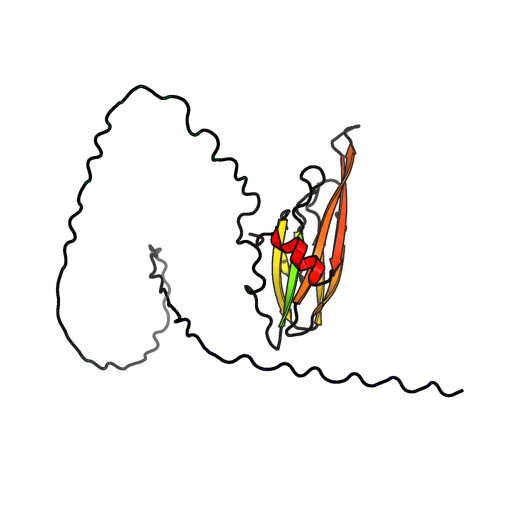
ATOM 687 C C . GLY A 1 90 ? -4.850 8.285 -18.264 1.00 49.75 90 GLY A C 1
ATOM 688 O O . GLY A 1 90 ? -4.312 8.563 -17.198 1.00 49.75 90 GLY A O 1
ATOM 689 N N . CYS A 1 91 ? -5.914 7.485 -18.326 1.00 60.41 91 CYS A N 1
ATOM 690 C CA . CYS A 1 91 ? -6.421 6.708 -17.196 1.00 60.41 91 CYS A CA 1
ATOM 691 C C . CYS A 1 91 ? -5.551 5.463 -16.982 1.00 60.41 91 CYS A C 1
ATOM 693 O O . CYS A 1 91 ? -5.719 4.484 -17.707 1.00 60.41 91 CYS A O 1
ATOM 695 N N . THR A 1 92 ? -4.676 5.446 -15.975 1.00 55.69 92 THR A N 1
ATOM 696 C CA . THR A 1 92 ? -3.918 4.228 -15.617 1.00 55.69 92 THR A CA 1
ATOM 697 C C . THR A 1 92 ? -4.456 3.479 -14.391 1.00 55.69 92 THR A C 1
ATOM 699 O O . THR A 1 92 ? -4.002 2.371 -14.128 1.00 55.69 92 THR A O 1
ATOM 702 N N . ALA A 1 93 ? -5.512 3.966 -13.726 1.00 60.69 93 ALA A N 1
ATOM 703 C CA . ALA A 1 93 ? -6.295 3.172 -12.774 1.00 60.69 93 ALA A CA 1
ATOM 704 C C . ALA A 1 93 ? -7.803 3.468 -12.900 1.00 60.69 93 ALA A C 1
ATOM 706 O O . ALA A 1 93 ? -8.238 4.624 -12.917 1.00 60.69 93 ALA A O 1
ATOM 707 N N . LYS A 1 94 ? -8.600 2.401 -13.056 1.00 68.50 94 LYS A N 1
ATOM 708 C CA . LYS A 1 94 ? -10.036 2.462 -13.399 1.00 68.50 94 LYS A CA 1
ATOM 709 C C . LYS A 1 94 ? -10.971 2.571 -12.182 1.00 68.50 94 LYS A C 1
ATOM 711 O O . LYS A 1 94 ? -12.178 2.676 -12.377 1.00 68.50 94 LYS A O 1
ATOM 716 N N . GLY A 1 95 ? -10.443 2.553 -10.958 1.00 78.88 95 GLY A N 1
ATOM 717 C CA . GLY A 1 95 ? -11.238 2.649 -9.731 1.00 78.88 95 GLY A CA 1
ATOM 718 C C . GLY A 1 95 ? -11.555 4.085 -9.290 1.00 78.88 95 GLY A C 1
ATOM 719 O O . GLY A 1 95 ? -10.954 5.036 -9.802 1.00 78.88 95 GLY A O 1
ATOM 720 N N . PRO A 1 96 ? -12.488 4.262 -8.333 1.00 84.88 96 PRO A N 1
ATOM 721 C CA . PRO A 1 96 ? -12.680 5.538 -7.649 1.00 84.88 96 PRO A CA 1
ATOM 722 C C . PRO A 1 96 ? -11.375 6.016 -7.004 1.00 84.88 96 PRO A C 1
ATOM 724 O O . PRO A 1 96 ? -10.571 5.207 -6.535 1.00 84.88 96 PRO A O 1
ATOM 727 N N . ALA A 1 97 ? -11.183 7.336 -6.969 1.00 88.50 97 ALA A N 1
ATOM 728 C CA . ALA A 1 97 ? -10.114 7.953 -6.189 1.00 88.50 97 ALA A CA 1
ATOM 729 C C . ALA A 1 97 ? -10.208 7.534 -4.717 1.00 88.50 97 ALA A C 1
ATOM 731 O O . ALA A 1 97 ? -11.284 7.154 -4.238 1.00 88.50 97 ALA A O 1
ATOM 732 N N . TYR A 1 98 ? -9.079 7.580 -4.016 1.00 91.00 98 TYR A N 1
ATOM 733 C CA . TYR A 1 98 ? -9.053 7.334 -2.583 1.00 91.00 98 TYR A CA 1
ATOM 734 C C . TYR A 1 98 ? -10.057 8.229 -1.849 1.00 91.00 98 TYR A C 1
ATOM 736 O O . TYR A 1 98 ? -10.128 9.438 -2.068 1.00 91.00 98 TYR A O 1
ATOM 744 N N . GLN A 1 99 ? -10.873 7.602 -1.002 1.00 88.75 99 GLN A N 1
ATOM 745 C CA . GLN A 1 99 ? -11.783 8.288 -0.097 1.00 88.75 99 GLN A CA 1
ATOM 746 C C . GLN A 1 99 ? -11.656 7.622 1.275 1.00 88.75 99 GLN A C 1
ATOM 748 O O . GLN A 1 99 ? -12.096 6.478 1.419 1.00 88.75 99 GLN A O 1
ATOM 753 N N . PRO A 1 100 ? -11.103 8.317 2.285 1.00 78.44 100 PRO A N 1
ATOM 754 C CA . PRO A 1 100 ? -10.834 7.732 3.603 1.00 78.44 100 PRO A CA 1
ATOM 755 C C . PRO A 1 100 ? -12.098 7.222 4.318 1.00 78.44 100 PRO A C 1
ATOM 757 O O . PRO A 1 100 ? -12.008 6.408 5.229 1.00 78.44 100 PRO A O 1
ATOM 760 N N . ALA A 1 101 ? -13.287 7.659 3.890 1.00 72.50 101 ALA A N 1
ATOM 761 C CA . ALA A 1 101 ? -14.570 7.310 4.497 1.00 72.50 101 ALA A CA 1
ATOM 762 C C . ALA A 1 101 ? -15.296 6.108 3.852 1.00 72.50 101 ALA A C 1
ATOM 764 O O . ALA A 1 101 ? -16.418 5.804 4.252 1.00 72.50 101 ALA A O 1
ATOM 765 N N . ASN A 1 102 ? -14.715 5.436 2.848 1.00 79.50 102 ASN A N 1
ATOM 766 C CA . ASN A 1 102 ? -15.427 4.362 2.137 1.00 79.50 102 ASN A CA 1
ATOM 767 C C . ASN A 1 102 ? -15.587 3.077 2.958 1.00 79.50 102 ASN A C 1
ATOM 769 O O . ASN A 1 102 ? -16.560 2.349 2.764 1.00 79.50 102 ASN A O 1
ATOM 773 N N . ILE A 1 103 ? -14.653 2.796 3.868 1.00 86.31 103 ILE A N 1
ATOM 774 C CA . ILE A 1 103 ? -14.739 1.666 4.792 1.00 86.31 103 ILE A CA 1
ATOM 775 C C . ILE A 1 103 ? -14.532 2.212 6.194 1.00 86.31 103 ILE A C 1
ATOM 777 O O . ILE A 1 103 ? -13.447 2.673 6.537 1.00 86.31 103 ILE A O 1
ATOM 781 N N . VAL A 1 104 ? -15.598 2.184 6.988 1.00 89.69 104 VAL A N 1
ATOM 782 C CA . VAL A 1 104 ? -15.565 2.643 8.375 1.00 89.69 104 VAL A CA 1
ATOM 783 C C . VAL A 1 104 ? -15.256 1.433 9.259 1.00 89.69 104 VAL A C 1
ATOM 785 O O . VAL A 1 104 ? -16.002 0.450 9.191 1.00 89.69 104 VAL A O 1
ATOM 788 N N . PRO A 1 105 ? -14.179 1.462 10.064 1.00 92.31 105 PRO A N 1
ATOM 789 C CA . PRO A 1 105 ? -13.907 0.396 11.017 1.00 92.31 105 PRO A CA 1
ATOM 790 C C . PRO A 1 105 ? -15.055 0.284 12.031 1.00 92.31 105 PRO A C 1
ATOM 792 O O . PRO A 1 105 ? -15.709 1.270 12.378 1.00 92.31 105 PRO A O 1
ATOM 795 N N . THR A 1 106 ? -15.324 -0.936 12.487 1.00 93.94 106 THR A N 1
ATOM 796 C CA . THR A 1 106 ? -16.390 -1.222 13.458 1.00 93.94 106 THR A CA 1
ATOM 797 C C . THR A 1 106 ? -15.786 -1.490 14.832 1.00 93.94 106 THR A C 1
ATOM 799 O O . THR A 1 106 ? -14.572 -1.594 14.976 1.00 93.94 106 THR A O 1
ATOM 802 N N . SER A 1 107 ? -16.621 -1.667 15.857 1.00 94.44 107 SER A N 1
ATOM 803 C CA . SER A 1 107 ? -16.155 -2.054 17.196 1.00 94.44 107 SER A CA 1
ATOM 804 C C . SER A 1 107 ? -15.495 -3.438 17.255 1.00 94.44 107 SER A C 1
ATOM 806 O O . SER A 1 107 ? -14.930 -3.780 18.283 1.00 94.44 107 SER A O 1
ATOM 808 N N . SER A 1 108 ? -15.593 -4.241 16.192 1.00 95.19 108 SER A N 1
ATOM 809 C CA . SER A 1 108 ? -15.014 -5.590 16.099 1.00 95.19 108 SER A CA 1
ATOM 810 C C . SER A 1 108 ? -13.989 -5.744 14.973 1.00 95.19 108 SER A C 1
ATOM 812 O O . SER A 1 108 ? -13.463 -6.836 14.773 1.00 95.19 108 SER A O 1
ATOM 814 N N . THR A 1 109 ? -13.743 -4.694 14.183 1.00 97.12 109 THR A N 1
ATOM 815 C CA . THR A 1 109 ? -12.861 -4.766 13.010 1.00 97.12 109 THR A CA 1
ATOM 816 C C . THR A 1 109 ? -12.040 -3.495 12.858 1.00 97.12 109 THR A C 1
ATOM 818 O O . THR A 1 109 ? -12.574 -2.391 12.989 1.00 97.12 109 THR A O 1
ATOM 821 N N . GLY A 1 110 ? -10.773 -3.640 12.488 1.00 97.00 110 GLY A N 1
ATOM 822 C CA . GLY A 1 110 ? -9.983 -2.546 11.928 1.00 97.00 110 GLY A CA 1
ATOM 823 C C . GLY A 1 110 ? -10.055 -2.535 10.401 1.00 97.00 110 GLY A C 1
ATOM 824 O O . GLY A 1 110 ? -10.667 -3.413 9.780 1.00 97.00 110 GLY A O 1
ATOM 825 N N . VAL A 1 111 ? -9.439 -1.530 9.784 1.00 97.12 111 VAL A N 1
ATOM 826 C CA . VAL A 1 111 ? -9.268 -1.454 8.325 1.00 97.12 111 VAL A CA 1
ATOM 827 C C . VAL A 1 111 ? -7.781 -1.405 7.996 1.00 97.12 111 VAL A C 1
ATOM 829 O O . VAL A 1 111 ? -7.067 -0.557 8.520 1.00 97.12 111 VAL A O 1
ATOM 832 N N . ILE A 1 112 ? -7.322 -2.276 7.100 1.00 97.56 112 ILE A N 1
ATOM 833 C CA . ILE A 1 112 ? -5.982 -2.190 6.513 1.00 97.56 112 ILE A CA 1
ATOM 834 C C . ILE A 1 112 ? -6.107 -1.618 5.105 1.00 97.56 112 ILE A C 1
ATOM 836 O O . ILE A 1 112 ? -6.833 -2.165 4.266 1.00 97.56 112 ILE A O 1
ATOM 840 N N . TYR A 1 113 ? -5.366 -0.547 4.841 1.00 97.62 113 TYR A N 1
ATOM 841 C CA . TYR A 1 113 ? -5.107 -0.060 3.493 1.00 97.62 113 TYR A CA 1
ATOM 842 C C . TYR A 1 113 ? -3.746 -0.566 3.028 1.00 97.62 113 TYR A C 1
ATOM 844 O O . TYR A 1 113 ? -2.723 -0.187 3.586 1.00 97.62 113 TYR A O 1
ATOM 852 N N . VAL A 1 114 ? -3.730 -1.399 1.992 1.00 98.00 114 VAL A N 1
ATOM 853 C CA . VAL A 1 114 ? -2.498 -1.800 1.302 1.00 98.00 114 VAL A CA 1
ATOM 854 C C . VAL A 1 114 ? -2.432 -1.025 0.002 1.00 98.00 114 VAL A C 1
ATOM 856 O O . VAL A 1 114 ? -3.377 -1.084 -0.785 1.00 98.00 114 VAL A O 1
ATOM 859 N N . TYR A 1 115 ? -1.361 -0.282 -0.240 1.00 97.38 115 TYR A N 1
ATOM 860 C CA . TYR A 1 115 ? -1.298 0.585 -1.410 1.00 97.38 115 TYR A CA 1
ATOM 861 C C . TYR A 1 115 ? 0.086 0.636 -2.039 1.00 97.38 115 TYR A C 1
ATOM 863 O O . TYR A 1 115 ? 1.104 0.357 -1.408 1.00 97.38 115 TYR A O 1
ATOM 871 N N . ARG A 1 116 ? 0.098 1.005 -3.320 1.00 95.50 116 ARG A N 1
ATOM 872 C CA . ARG A 1 116 ? 1.304 1.204 -4.116 1.00 95.50 116 ARG A CA 1
ATOM 873 C C . ARG A 1 116 ? 1.313 2.626 -4.673 1.00 95.50 116 ARG A C 1
ATOM 875 O O . ARG A 1 116 ? 0.444 2.933 -5.498 1.00 95.50 116 ARG A O 1
ATOM 882 N N . PRO A 1 117 ? 2.275 3.480 -4.286 1.00 94.44 117 PRO A N 1
ATOM 883 C CA . PRO A 1 117 ? 2.400 4.827 -4.829 1.00 94.44 117 PRO A CA 1
ATOM 884 C C . PRO A 1 117 ? 2.509 4.847 -6.359 1.00 94.44 117 PRO A C 1
ATOM 886 O O . PRO A 1 117 ? 2.906 3.871 -7.001 1.00 94.44 117 PRO A O 1
ATOM 889 N N . SER A 1 118 ? 2.158 5.982 -6.962 1.00 88.69 118 SER A N 1
ATOM 890 C CA . SER A 1 118 ? 2.134 6.146 -8.423 1.00 88.69 118 SER A CA 1
ATOM 891 C C . SER A 1 118 ? 3.529 6.092 -9.071 1.00 88.69 118 SER A C 1
ATOM 893 O O . SER A 1 118 ? 3.627 5.743 -10.247 1.00 88.69 118 SER A O 1
ATOM 895 N N . GLY A 1 119 ? 4.591 6.370 -8.300 1.00 81.69 119 GLY A N 1
ATOM 896 C CA . GLY A 1 119 ? 5.998 6.238 -8.697 1.00 81.69 119 GLY A CA 1
ATOM 897 C C . GLY A 1 119 ? 6.379 6.921 -10.019 1.00 81.69 119 GLY A C 1
ATOM 898 O O . GLY A 1 119 ? 5.594 7.644 -10.633 1.00 81.69 119 GLY A O 1
ATOM 899 N N . THR A 1 120 ? 7.607 6.681 -10.487 1.00 79.75 120 THR A N 1
ATOM 900 C CA . THR A 1 120 ? 7.999 7.053 -11.856 1.00 79.75 120 THR A CA 1
ATOM 901 C C . THR A 1 120 ? 7.762 5.886 -12.809 1.00 79.75 120 THR A C 1
ATOM 903 O O . THR A 1 120 ? 7.934 4.721 -12.455 1.00 79.75 120 THR A O 1
ATOM 906 N N . VAL A 1 121 ? 7.378 6.183 -14.053 1.00 78.19 121 VAL A N 1
ATOM 907 C CA . VAL A 1 121 ? 7.108 5.150 -15.068 1.00 78.19 121 VAL A CA 1
ATOM 908 C C . VAL A 1 121 ? 8.360 4.346 -15.435 1.00 78.19 121 VAL A C 1
ATOM 910 O O . VAL A 1 121 ? 8.229 3.191 -15.824 1.00 78.19 121 VAL A O 1
ATOM 913 N N . ALA A 1 122 ? 9.550 4.935 -15.304 1.00 75.69 122 ALA A N 1
ATOM 914 C CA . ALA A 1 122 ? 10.813 4.297 -15.671 1.00 75.69 122 ALA A CA 1
ATOM 915 C C . ALA A 1 122 ? 11.260 3.231 -14.662 1.00 75.69 122 ALA A C 1
ATOM 917 O O . ALA A 1 122 ? 11.844 2.229 -15.056 1.00 75.69 122 ALA A O 1
ATOM 918 N N . THR A 1 123 ? 10.963 3.427 -13.375 1.00 80.06 123 THR A N 1
ATOM 919 C CA . THR A 1 123 ? 11.388 2.511 -12.305 1.00 80.06 123 THR A CA 1
ATOM 920 C C . THR A 1 123 ? 10.278 1.584 -11.833 1.00 80.06 123 THR A C 1
ATOM 922 O O . THR A 1 123 ? 10.538 0.707 -11.010 1.00 80.06 123 THR A O 1
ATOM 925 N N . ARG A 1 124 ? 9.042 1.755 -12.331 1.00 78.62 124 ARG A N 1
ATOM 926 C CA . ARG A 1 124 ? 7.914 0.920 -11.911 1.00 78.62 124 ARG A CA 1
ATOM 927 C C . ARG A 1 124 ? 8.190 -0.530 -12.311 1.00 78.62 124 ARG A C 1
ATOM 929 O O . ARG A 1 124 ? 8.181 -0.879 -13.490 1.00 78.62 124 ARG A O 1
ATOM 936 N N . GLY A 1 125 ? 8.432 -1.378 -11.316 1.00 85.06 125 GLY A N 1
ATOM 937 C CA . GLY A 1 125 ? 8.461 -2.815 -11.540 1.00 85.06 125 GLY A CA 1
ATOM 938 C C . GLY A 1 125 ? 7.064 -3.357 -11.844 1.00 85.06 125 GLY A C 1
ATOM 939 O O . GLY A 1 125 ? 6.081 -2.615 -11.964 1.00 85.06 125 GLY A O 1
ATOM 940 N N . GLU A 1 126 ? 6.962 -4.674 -11.929 1.00 89.31 126 GLU A N 1
ATOM 941 C CA . GLU A 1 126 ? 5.714 -5.398 -12.163 1.00 89.31 126 GLU A CA 1
ATOM 942 C C . GLU A 1 126 ? 4.622 -5.101 -11.107 1.00 89.31 126 GLU A C 1
ATOM 944 O O . GLU A 1 126 ? 4.876 -4.486 -10.076 1.00 89.31 126 GLU A O 1
ATOM 949 N N . SER A 1 127 ? 3.362 -5.458 -11.388 1.00 91.88 127 SER A N 1
ATOM 950 C CA . SER A 1 127 ? 2.261 -5.417 -10.412 1.00 91.88 127 SER A CA 1
ATOM 951 C C . SER A 1 127 ? 2.273 -6.681 -9.543 1.00 91.88 127 SER A C 1
ATOM 953 O O . SER A 1 127 ? 1.915 -7.744 -10.054 1.00 91.88 127 SER A O 1
ATOM 955 N N . PRO A 1 128 ? 2.654 -6.605 -8.257 1.00 93.56 128 PRO A N 1
ATOM 956 C CA . PRO A 1 128 ? 2.727 -7.792 -7.422 1.00 93.56 128 PRO A CA 1
ATOM 957 C C . PRO A 1 128 ? 1.335 -8.217 -6.945 1.00 93.56 128 PRO A C 1
ATOM 959 O O . PRO A 1 128 ? 0.428 -7.398 -6.808 1.00 93.56 128 PRO A O 1
ATOM 962 N N . PHE A 1 129 ? 1.164 -9.502 -6.663 1.00 95.12 129 PHE A N 1
ATOM 963 C CA . PHE A 1 129 ? -0.038 -10.060 -6.059 1.00 95.12 129 PHE A CA 1
ATOM 964 C C . PHE A 1 129 ? -0.046 -9.820 -4.554 1.00 95.12 129 PHE A C 1
ATOM 966 O O . PHE A 1 129 ? 0.949 -10.067 -3.877 1.00 95.12 129 PHE A O 1
ATOM 973 N N . VAL A 1 130 ? -1.184 -9.362 -4.035 1.00 97.06 130 VAL A N 1
ATOM 974 C CA . VAL A 1 130 ? -1.371 -9.079 -2.608 1.00 97.06 130 VAL A CA 1
ATOM 975 C C . VAL A 1 130 ? -2.316 -10.103 -1.997 1.00 97.06 130 VAL A C 1
ATOM 977 O O . VAL A 1 130 ? -3.392 -10.387 -2.535 1.00 97.06 130 VAL A O 1
ATOM 980 N N . THR A 1 131 ? -1.936 -10.620 -0.835 1.00 97.81 131 THR A N 1
ATOM 981 C CA . THR A 1 131 ? -2.792 -11.438 0.024 1.00 97.81 131 THR A CA 1
ATOM 982 C C . THR A 1 131 ? -2.814 -10.858 1.434 1.00 97.81 131 THR A C 1
ATOM 984 O O . THR A 1 131 ? -1.759 -10.517 1.966 1.00 97.81 131 THR A O 1
ATOM 987 N N . ILE A 1 132 ? -3.993 -10.778 2.045 1.00 98.19 132 ILE A N 1
ATOM 988 C CA . ILE A 1 132 ? -4.180 -10.335 3.433 1.00 98.19 132 ILE A CA 1
ATOM 989 C C . ILE A 1 132 ? -4.801 -11.509 4.182 1.00 98.19 132 ILE A C 1
ATOM 991 O O . ILE A 1 132 ? -5.877 -11.964 3.794 1.00 98.19 132 ILE A O 1
ATOM 995 N N . ASP A 1 133 ? -4.104 -12.027 5.192 1.00 96.94 133 ASP A N 1
ATOM 996 C CA . ASP A 1 133 ? -4.521 -13.202 5.970 1.00 96.94 133 ASP A CA 1
ATOM 997 C C . ASP A 1 133 ? -4.916 -14.405 5.084 1.00 96.94 133 ASP A C 1
ATOM 999 O O . ASP A 1 133 ? -5.994 -14.988 5.176 1.00 96.94 133 ASP A O 1
ATOM 1003 N N . GLY A 1 134 ? -4.074 -14.703 4.088 1.00 96.75 134 GLY A N 1
ATOM 1004 C CA . GLY A 1 134 ? -4.303 -15.785 3.121 1.00 96.75 134 GLY A CA 1
ATOM 1005 C C . GLY A 1 134 ? -5.369 -15.503 2.050 1.00 96.75 134 GLY A C 1
ATOM 1006 O O . GLY A 1 134 ? -5.441 -16.228 1.056 1.00 96.75 134 GLY A O 1
ATOM 1007 N N . LYS A 1 135 ? -6.162 -14.431 2.168 1.00 97.75 135 LYS A N 1
ATOM 1008 C CA . LYS A 1 135 ? -7.132 -14.030 1.141 1.00 97.75 135 LYS A CA 1
ATOM 1009 C C . LYS A 1 135 ? -6.452 -13.223 0.039 1.00 97.75 135 LYS A C 1
ATOM 1011 O O . LYS A 1 135 ? -5.878 -12.171 0.305 1.00 97.75 135 LYS A O 1
ATOM 1016 N N . SER A 1 136 ? -6.557 -13.677 -1.211 1.00 96.69 136 SER A N 1
ATOM 1017 C CA . SER A 1 136 ? -6.011 -12.959 -2.371 1.00 96.69 136 SER A CA 1
ATOM 1018 C C . SER A 1 136 ? -6.880 -11.770 -2.787 1.00 96.69 136 SER A C 1
ATOM 1020 O O . SER A 1 136 ? -8.097 -11.895 -2.924 1.00 96.69 136 SER A O 1
ATOM 1022 N N . TYR A 1 137 ? -6.228 -10.631 -3.030 1.00 96.31 137 TYR A N 1
ATOM 1023 C CA . TYR A 1 137 ? -6.820 -9.398 -3.560 1.00 96.31 137 TYR A CA 1
ATOM 1024 C C . TYR A 1 137 ? -6.351 -9.093 -4.996 1.00 96.31 137 TYR A C 1
ATOM 1026 O O . TYR A 1 137 ? -6.680 -8.046 -5.554 1.00 96.31 137 TYR A O 1
ATOM 1034 N N . GLY A 1 138 ? -5.618 -10.027 -5.614 1.00 94.69 138 GLY A N 1
ATOM 1035 C CA . GLY A 1 138 ? -5.124 -9.921 -6.985 1.00 94.69 138 GLY A CA 1
ATOM 1036 C C . GLY A 1 138 ? -3.859 -9.073 -7.132 1.00 94.69 138 GLY A C 1
ATOM 1037 O O . GLY A 1 138 ? -3.190 -8.736 -6.155 1.00 94.69 138 GLY A O 1
ATOM 1038 N N . ALA A 1 139 ? -3.519 -8.763 -8.385 1.00 94.44 139 ALA A N 1
ATOM 1039 C CA . ALA A 1 139 ? -2.363 -7.941 -8.726 1.00 94.44 139 ALA A CA 1
ATOM 1040 C C . ALA A 1 139 ? -2.620 -6.464 -8.391 1.00 94.44 139 ALA A C 1
ATOM 1042 O O . ALA A 1 139 ? -3.645 -5.895 -8.778 1.00 94.44 139 ALA A O 1
ATOM 1043 N N . MET A 1 140 ? -1.677 -5.835 -7.698 1.00 93.62 140 MET A N 1
ATOM 1044 C CA . MET A 1 140 ? -1.740 -4.440 -7.291 1.00 93.62 140 MET A CA 1
ATOM 1045 C C . MET A 1 140 ? -1.042 -3.545 -8.310 1.00 93.62 140 MET A C 1
ATOM 1047 O O . MET A 1 140 ? 0.184 -3.536 -8.461 1.00 93.62 140 MET A O 1
ATOM 1051 N N . LYS A 1 141 ? -1.859 -2.766 -9.016 1.00 93.06 141 LYS A N 1
ATOM 1052 C CA . LYS A 1 141 ? -1.387 -1.799 -10.005 1.00 93.06 141 LYS A CA 1
ATOM 1053 C C . LYS A 1 141 ? -0.656 -0.645 -9.318 1.00 93.06 141 LYS A C 1
ATOM 1055 O O . LYS A 1 141 ? -0.921 -0.304 -8.169 1.00 93.06 141 LYS A O 1
ATOM 1060 N N . THR A 1 142 ? 0.257 -0.016 -10.044 1.00 92.81 142 THR A N 1
ATOM 1061 C CA . THR A 1 142 ? 0.872 1.249 -9.630 1.00 92.81 142 THR A CA 1
ATOM 1062 C C . THR A 1 142 ? -0.197 2.328 -9.429 1.00 92.81 142 THR A C 1
ATOM 1064 O O . THR A 1 142 ? -1.097 2.457 -10.262 1.00 92.81 142 THR A O 1
ATOM 1067 N N . GLY A 1 143 ? -0.101 3.103 -8.346 1.00 93.88 143 GLY A N 1
ATOM 1068 C CA . GLY A 1 143 ? -1.103 4.113 -7.994 1.00 93.88 143 GLY A CA 1
ATOM 1069 C C . GLY A 1 143 ? -2.441 3.513 -7.555 1.00 93.88 143 GLY A C 1
ATOM 1070 O O . GLY A 1 143 ? -3.476 4.169 -7.686 1.00 93.88 143 GLY A O 1
ATOM 1071 N N . ALA A 1 144 ? -2.456 2.261 -7.089 1.00 94.88 144 ALA A N 1
ATOM 1072 C CA . ALA A 1 144 ? -3.665 1.605 -6.609 1.00 94.88 144 ALA A CA 1
ATOM 1073 C C . ALA A 1 144 ? -3.633 1.347 -5.100 1.00 94.88 144 ALA A C 1
ATOM 1075 O O . ALA A 1 144 ? -2.564 1.206 -4.506 1.00 94.88 144 ALA A O 1
ATOM 1076 N N . TYR A 1 145 ? -4.819 1.245 -4.500 1.00 96.75 145 TYR A N 1
ATOM 1077 C CA . TYR A 1 145 ? -4.999 0.814 -3.117 1.00 96.75 145 TYR A CA 1
ATOM 1078 C C . TYR A 1 145 ? -6.036 -0.305 -3.001 1.00 96.75 145 TYR A C 1
ATOM 1080 O O . TYR A 1 145 ? -6.986 -0.405 -3.782 1.00 96.75 145 TYR A O 1
ATOM 1088 N N . ILE A 1 146 ? -5.858 -1.133 -1.983 1.00 96.31 146 ILE A N 1
ATOM 1089 C CA . ILE A 1 146 ? -6.775 -2.160 -1.508 1.00 96.31 146 ILE A CA 1
ATOM 1090 C C . ILE A 1 146 ? -7.170 -1.762 -0.091 1.00 96.31 146 ILE A C 1
ATOM 1092 O O . ILE A 1 146 ? -6.312 -1.414 0.712 1.00 96.31 146 ILE A O 1
ATOM 1096 N N . ALA A 1 147 ? -8.460 -1.826 0.217 1.00 96.31 147 ALA A N 1
ATOM 1097 C CA . ALA A 1 147 ? -8.973 -1.574 1.555 1.00 96.31 147 ALA A CA 1
ATOM 1098 C C . ALA A 1 147 ? -9.715 -2.821 2.045 1.00 96.31 147 ALA A C 1
ATOM 1100 O O . ALA A 1 147 ? -10.615 -3.322 1.363 1.00 96.31 147 ALA A O 1
ATOM 1101 N N . ALA A 1 148 ? -9.324 -3.339 3.206 1.00 96.25 148 ALA A N 1
ATOM 1102 C CA . ALA A 1 148 ? -9.888 -4.553 3.779 1.00 96.25 148 ALA A CA 1
ATOM 1103 C C . ALA A 1 148 ? -10.272 -4.328 5.242 1.00 96.25 148 ALA A C 1
ATOM 1105 O O . ALA A 1 148 ? -9.432 -3.954 6.055 1.00 96.25 148 ALA A O 1
ATOM 1106 N N . ALA A 1 149 ? -11.538 -4.588 5.578 1.00 96.88 149 ALA A N 1
ATOM 1107 C CA . ALA A 1 149 ? -11.955 -4.723 6.967 1.00 96.88 149 ALA A CA 1
ATOM 1108 C C . ALA A 1 149 ? -11.540 -6.109 7.472 1.00 96.88 149 ALA A C 1
ATOM 1110 O O . ALA A 1 149 ? -11.890 -7.118 6.853 1.00 96.88 149 ALA A O 1
ATOM 1111 N N . VAL A 1 150 ? -10.798 -6.147 8.572 1.00 97.38 150 VAL A N 1
ATOM 1112 C CA . VAL A 1 150 ? -10.253 -7.375 9.164 1.00 97.38 150 VAL A CA 1
ATOM 1113 C C . VAL A 1 150 ? -10.525 -7.392 10.673 1.00 97.38 150 VAL A C 1
ATOM 1115 O O . VAL A 1 150 ? -10.650 -6.318 11.273 1.00 97.38 150 VAL A O 1
ATOM 1118 N N . PRO A 1 151 ? -10.682 -8.575 11.294 1.00 97.69 151 PRO A N 1
ATOM 1119 C CA . PRO A 1 151 ? -10.799 -8.684 12.745 1.00 97.69 151 PRO A CA 1
ATOM 1120 C C . PRO A 1 151 ? -9.593 -8.067 13.461 1.00 97.69 151 PRO A C 1
ATOM 1122 O O . PRO A 1 151 ? -8.511 -7.955 12.888 1.00 97.69 151 PRO A O 1
ATOM 1125 N N . GLU A 1 152 ? -9.789 -7.676 14.717 1.00 97.88 152 GLU A N 1
ATOM 1126 C CA . GLU A 1 152 ? -8.683 -7.307 15.604 1.00 97.88 152 GLU A CA 1
ATOM 1127 C C . GLU A 1 152 ? -7.698 -8.477 15.770 1.00 97.88 152 GLU A C 1
ATOM 1129 O O . GLU A 1 152 ? -8.113 -9.632 15.896 1.00 97.88 152 GLU A O 1
ATOM 1134 N N . GLY A 1 153 ? -6.399 -8.173 15.771 1.00 97.94 153 GLY A N 1
ATOM 1135 C CA . GLY A 1 153 ? -5.326 -9.155 15.905 1.00 97.94 153 GLY A CA 1
ATOM 1136 C C . GLY A 1 153 ? -4.144 -8.896 14.971 1.00 97.94 153 GLY A C 1
ATOM 1137 O O . GLY A 1 153 ? -4.079 -7.885 14.275 1.00 97.94 153 GLY A O 1
ATOM 1138 N N . ASN A 1 154 ? -3.195 -9.832 14.957 1.00 98.19 154 ASN A N 1
ATOM 1139 C CA . ASN A 1 154 ? -2.049 -9.778 14.051 1.00 98.19 154 ASN A CA 1
ATOM 1140 C C . ASN A 1 154 ? -2.459 -10.293 12.673 1.00 98.19 154 ASN A C 1
ATOM 1142 O O . ASN A 1 154 ? -2.779 -11.471 12.514 1.00 98.19 154 ASN A O 1
ATOM 1146 N N . VAL A 1 155 ? -2.437 -9.408 11.682 1.00 98.38 155 VAL A N 1
ATOM 1147 C CA . VAL A 1 155 ? -2.820 -9.708 10.306 1.00 98.38 155 VAL A CA 1
ATOM 1148 C C . VAL A 1 155 ? -1.584 -9.711 9.425 1.00 98.38 155 VAL A C 1
ATOM 1150 O O . VAL A 1 155 ? -0.878 -8.710 9.314 1.00 98.38 155 VAL A O 1
ATOM 1153 N N . LYS A 1 156 ? -1.351 -10.830 8.740 1.00 98.56 156 LYS A N 1
ATOM 1154 C CA . LYS A 1 156 ? -0.230 -10.967 7.816 1.00 98.56 156 LYS A CA 1
ATOM 1155 C C . LYS A 1 156 ? -0.595 -10.434 6.435 1.00 98.56 156 LYS A C 1
ATOM 1157 O O . LYS A 1 156 ? -1.443 -11.005 5.742 1.00 98.56 156 LYS A O 1
ATOM 1162 N N . VAL A 1 157 ? 0.088 -9.382 5.995 1.00 98.50 157 VAL A N 1
ATOM 1163 C CA . VAL A 1 157 ? 0.023 -8.890 4.614 1.00 98.50 157 VAL A CA 1
ATOM 1164 C C . VAL A 1 157 ? 1.209 -9.463 3.857 1.00 98.50 157 VAL A C 1
ATOM 1166 O O . VAL A 1 157 ? 2.352 -9.287 4.262 1.00 98.50 157 VAL A O 1
ATOM 1169 N N . THR A 1 158 ? 0.948 -10.181 2.769 1.00 98.06 158 THR A N 1
ATOM 1170 C CA . THR A 1 158 ? 1.984 -10.803 1.934 1.00 98.06 158 THR A CA 1
ATOM 1171 C C . THR A 1 158 ? 1.876 -10.302 0.502 1.00 98.06 158 THR A C 1
ATOM 1173 O O . THR A 1 158 ? 0.781 -10.177 -0.050 1.00 98.06 158 THR A O 1
ATOM 1176 N N . VAL A 1 159 ? 3.030 -10.018 -0.088 1.00 96.44 159 VAL A N 1
ATOM 1177 C CA . VAL A 1 159 ? 3.205 -9.542 -1.455 1.00 96.44 159 VAL A CA 1
ATOM 1178 C C . VAL A 1 159 ? 4.085 -10.541 -2.193 1.00 96.44 159 VAL A C 1
ATOM 1180 O O . VAL A 1 159 ? 5.154 -10.926 -1.714 1.00 96.44 159 VAL A O 1
ATOM 1183 N N . GLN A 1 160 ? 3.634 -10.965 -3.367 1.00 93.38 160 GLN A N 1
ATOM 1184 C CA . GLN A 1 160 ? 4.327 -11.928 -4.212 1.00 93.38 160 GLN A CA 1
ATOM 1185 C C . GLN A 1 160 ? 4.450 -11.369 -5.629 1.00 93.38 160 GLN A C 1
ATOM 1187 O O . GLN A 1 160 ? 3.470 -10.897 -6.200 1.00 93.38 160 GLN A O 1
ATOM 1192 N N . GLN A 1 161 ? 5.642 -11.413 -6.219 1.00 89.38 161 GLN A N 1
ATOM 1193 C CA . GLN A 1 161 ? 5.801 -11.034 -7.625 1.00 89.38 161 GLN A CA 1
ATOM 1194 C C . GLN A 1 161 ? 5.105 -12.062 -8.519 1.00 89.38 161 GLN A C 1
ATOM 1196 O O . GLN A 1 161 ? 5.027 -13.244 -8.168 1.00 89.38 161 GLN A O 1
ATOM 1201 N N . SER A 1 162 ? 4.585 -11.621 -9.668 1.00 77.44 162 SER A N 1
ATOM 1202 C CA . SER A 1 162 ? 4.158 -12.599 -10.661 1.00 77.44 162 SER A CA 1
ATOM 1203 C C . SER A 1 162 ? 5.387 -13.338 -11.180 1.00 77.44 162 SER A C 1
ATOM 1205 O O . SER A 1 162 ? 6.502 -12.816 -11.182 1.00 77.44 162 SER A O 1
ATOM 1207 N N . VAL A 1 163 ? 5.190 -14.610 -11.506 1.00 61.34 163 VAL A N 1
ATOM 1208 C CA . VAL A 1 163 ? 6.269 -15.525 -11.857 1.00 61.34 163 VAL A CA 1
ATOM 1209 C C . VAL A 1 163 ? 6.859 -15.094 -13.201 1.00 61.34 163 VAL A C 1
ATOM 1211 O O . VAL A 1 163 ? 6.435 -15.555 -14.259 1.00 61.34 163 VAL A O 1
ATOM 1214 N N . LEU A 1 164 ? 7.869 -14.224 -13.172 1.00 61.12 164 LEU A N 1
ATOM 1215 C CA . LEU A 1 164 ? 8.871 -14.179 -14.229 1.00 61.12 164 LEU A CA 1
ATOM 1216 C C . LEU A 1 164 ? 9.503 -15.575 -14.268 1.00 61.12 164 LEU A C 1
ATOM 1218 O O . LEU A 1 164 ? 10.140 -15.991 -13.305 1.00 61.12 164 LEU A O 1
ATOM 1222 N N . LEU A 1 165 ? 9.256 -16.291 -15.369 1.00 57.81 165 LEU A N 1
ATOM 1223 C CA . LEU A 1 165 ? 9.470 -17.728 -15.644 1.00 57.81 165 LEU A CA 1
ATOM 1224 C C . LEU A 1 165 ? 10.806 -18.366 -15.202 1.00 57.81 165 LEU A C 1
ATOM 1226 O O . LEU A 1 165 ? 10.968 -19.572 -15.354 1.00 57.81 165 LEU A O 1
ATOM 1230 N N . VAL A 1 166 ? 11.764 -17.595 -14.693 1.00 62.44 166 VAL A N 1
ATOM 1231 C CA . VAL A 1 166 ? 13.160 -18.004 -14.514 1.00 62.44 166 VAL A CA 1
ATOM 1232 C C . VAL A 1 166 ? 13.587 -18.063 -13.042 1.00 62.44 166 VAL A C 1
ATOM 1234 O O . VAL A 1 166 ? 14.509 -18.810 -12.728 1.00 62.44 166 VAL A O 1
ATOM 1237 N N . LEU A 1 167 ? 12.932 -17.345 -12.118 1.00 67.31 167 LEU A N 1
ATOM 1238 C CA . LEU A 1 167 ? 13.343 -17.323 -10.706 1.00 67.31 167 LEU A CA 1
ATOM 1239 C C . LEU A 1 167 ? 12.154 -17.449 -9.742 1.00 67.31 167 LEU A C 1
ATOM 1241 O O . LEU A 1 167 ? 11.125 -16.801 -9.946 1.00 67.31 167 LEU A O 1
ATOM 1245 N N . PRO A 1 168 ? 12.279 -18.250 -8.666 1.00 64.25 168 PRO A N 1
ATOM 1246 C CA . PRO A 1 168 ? 11.260 -18.310 -7.629 1.00 64.25 168 PRO A CA 1
ATOM 1247 C C . PRO A 1 168 ? 11.171 -16.953 -6.920 1.00 64.25 168 PRO A C 1
ATOM 1249 O O . PRO A 1 168 ? 12.100 -16.534 -6.229 1.00 64.25 168 PRO A O 1
ATOM 1252 N N . ALA A 1 169 ? 10.045 -16.259 -7.088 1.00 78.25 169 ALA A N 1
ATOM 1253 C CA . ALA A 1 169 ? 9.768 -15.020 -6.372 1.00 78.25 169 ALA A CA 1
ATOM 1254 C C . ALA A 1 169 ? 9.626 -15.311 -4.871 1.00 78.25 169 ALA A C 1
ATOM 1256 O O . ALA A 1 169 ? 8.697 -16.010 -4.456 1.00 78.25 169 ALA A O 1
ATOM 1257 N N . ILE A 1 170 ? 10.535 -14.773 -4.054 1.00 86.56 170 ILE A N 1
ATOM 1258 C CA . ILE A 1 170 ? 10.457 -14.895 -2.596 1.00 86.56 170 ILE A CA 1
ATOM 1259 C C . ILE A 1 170 ? 9.347 -13.954 -2.108 1.00 86.56 170 ILE A C 1
ATOM 1261 O O . ILE A 1 170 ? 9.474 -12.738 -2.277 1.00 86.56 170 ILE A O 1
ATOM 1265 N N . PRO A 1 171 ? 8.261 -14.473 -1.507 1.00 93.31 171 PRO A N 1
ATOM 1266 C CA . PRO A 1 171 ? 7.206 -13.625 -0.977 1.00 93.31 171 PRO A CA 1
ATOM 1267 C C . PRO A 1 171 ? 7.750 -12.760 0.165 1.00 93.31 171 PRO A C 1
ATOM 1269 O O . PRO A 1 171 ? 8.511 -13.227 1.014 1.00 93.31 171 PRO A O 1
ATOM 1272 N N . LYS A 1 172 ? 7.339 -11.494 0.195 1.00 96.12 172 LYS A N 1
ATOM 1273 C CA . LYS A 1 172 ? 7.632 -10.560 1.287 1.00 96.12 172 LYS A CA 1
ATOM 1274 C C . LYS A 1 172 ? 6.373 -10.366 2.111 1.00 96.12 172 LYS A C 1
ATOM 1276 O O . LYS A 1 172 ? 5.285 -10.265 1.551 1.00 96.12 172 LYS A O 1
ATOM 1281 N N . SER A 1 173 ? 6.507 -10.317 3.429 1.00 97.81 173 SER A N 1
ATOM 1282 C CA . SER A 1 173 ? 5.365 -10.140 4.319 1.00 97.81 173 SER A CA 1
ATOM 1283 C C . SER A 1 173 ? 5.670 -9.187 5.458 1.00 97.81 173 SER A C 1
ATOM 1285 O O . SER A 1 173 ? 6.803 -9.151 5.932 1.00 97.81 173 SER A O 1
ATOM 1287 N N . VAL A 1 174 ? 4.637 -8.489 5.916 1.00 98.19 174 VAL A N 1
ATOM 1288 C CA . VAL A 1 174 ? 4.632 -7.689 7.140 1.00 98.19 174 VAL A CA 1
ATOM 1289 C C . VAL A 1 174 ? 3.455 -8.136 8.005 1.00 98.19 174 VAL A C 1
ATOM 1291 O O . VAL A 1 174 ? 2.364 -8.395 7.487 1.00 98.19 174 VAL A O 1
ATOM 1294 N N . ASP A 1 175 ? 3.689 -8.268 9.305 1.00 98.31 175 ASP A N 1
ATOM 1295 C CA . ASP A 1 175 ? 2.645 -8.537 10.290 1.00 98.31 175 ASP A CA 1
ATOM 1296 C C . ASP A 1 175 ? 2.165 -7.201 10.859 1.00 98.31 175 ASP A C 1
ATOM 1298 O O . ASP A 1 175 ? 2.959 -6.431 11.394 1.00 98.31 175 ASP A O 1
ATOM 1302 N N . VAL A 1 176 ? 0.872 -6.921 10.714 1.00 98.25 176 VAL A N 1
ATOM 1303 C CA . VAL A 1 176 ? 0.241 -5.668 11.142 1.00 98.25 176 VAL A CA 1
ATOM 1304 C C . VAL A 1 176 ? -0.620 -5.947 12.363 1.00 98.25 176 VAL A C 1
ATOM 1306 O O . VAL A 1 176 ? -1.525 -6.783 12.306 1.00 98.25 176 VAL A O 1
ATOM 1309 N N . ALA A 1 177 ? -0.370 -5.238 13.460 1.00 98.12 177 ALA A N 1
ATOM 1310 C CA . ALA A 1 177 ? -1.198 -5.320 14.658 1.00 98.12 177 ALA A CA 1
ATOM 1311 C C . ALA A 1 177 ? -2.460 -4.463 14.474 1.00 98.12 177 ALA A C 1
ATOM 1313 O O . ALA A 1 177 ? -2.445 -3.245 14.653 1.00 98.12 177 ALA A O 1
ATOM 1314 N N . VAL A 1 178 ? -3.567 -5.097 14.093 1.00 97.94 178 VAL A N 1
ATOM 1315 C CA . VAL A 1 178 ? -4.840 -4.409 13.872 1.00 97.94 178 VAL A CA 1
ATOM 1316 C C . VAL A 1 178 ? -5.592 -4.273 15.182 1.00 97.94 178 VAL A C 1
ATOM 1318 O O . VAL A 1 178 ? -5.872 -5.270 15.843 1.00 97.94 178 VAL A O 1
ATOM 1321 N N . VAL A 1 179 ? -6.000 -3.046 15.500 1.00 97.75 179 VAL A N 1
ATOM 1322 C CA . VAL A 1 179 ? -6.873 -2.732 16.635 1.00 97.75 179 VAL A CA 1
ATOM 1323 C C . VAL A 1 179 ? -8.283 -2.430 16.117 1.00 97.75 179 VAL A C 1
ATOM 1325 O O . VAL A 1 179 ? -8.456 -1.781 15.081 1.00 97.75 179 VAL A O 1
ATOM 1328 N N . ALA A 1 180 ? -9.322 -2.899 16.810 1.00 97.62 180 ALA A N 1
ATOM 1329 C CA . ALA A 1 180 ? -10.695 -2.582 16.427 1.00 97.62 180 ALA A CA 1
ATOM 1330 C C . ALA A 1 180 ? -10.938 -1.062 16.434 1.00 97.62 180 ALA A C 1
ATOM 1332 O O . ALA A 1 180 ? -10.480 -0.339 17.319 1.00 97.62 180 ALA A O 1
ATOM 1333 N N . GLY A 1 181 ? -11.664 -0.555 15.436 1.00 96.62 181 GLY A N 1
ATOM 1334 C CA . GLY A 1 181 ? -11.927 0.882 15.317 1.00 96.62 181 GLY A CA 1
ATOM 1335 C C . GLY A 1 181 ? -10.775 1.708 14.728 1.00 96.62 181 GLY A C 1
ATOM 1336 O O . GLY A 1 181 ? -10.974 2.899 14.491 1.00 96.62 181 GLY A O 1
ATOM 1337 N N . THR A 1 182 ? -9.602 1.120 14.460 1.00 96.19 182 THR A N 1
ATOM 1338 C CA . THR A 1 182 ? -8.455 1.841 13.889 1.00 96.19 182 THR A CA 1
ATOM 1339 C C . THR A 1 182 ? -8.248 1.536 12.407 1.00 96.19 182 THR A C 1
ATOM 1341 O O . THR A 1 182 ? -8.932 0.712 11.790 1.00 96.19 182 THR A O 1
ATOM 1344 N N . THR A 1 183 ? -7.336 2.287 11.797 1.00 97.06 183 THR A N 1
ATOM 1345 C CA . THR A 1 183 ? -6.928 2.115 10.407 1.00 97.06 183 THR A CA 1
ATOM 1346 C C . THR A 1 183 ? -5.412 2.029 10.344 1.00 97.06 183 THR A C 1
ATOM 1348 O O . THR A 1 183 ? -4.738 2.938 10.825 1.00 97.06 183 THR A O 1
ATOM 1351 N N . SER A 1 184 ? -4.905 0.962 9.732 1.00 97.75 184 SER A N 1
ATOM 1352 C CA . SER A 1 184 ? -3.477 0.737 9.498 1.00 97.75 184 SER A CA 1
ATOM 1353 C C . SER A 1 184 ? -3.165 0.844 8.009 1.00 97.75 184 SER A C 1
ATOM 1355 O O . SER A 1 184 ? -4.021 0.580 7.156 1.00 97.75 184 SER A O 1
ATOM 1357 N N . TYR A 1 185 ? -1.931 1.222 7.694 1.00 98.12 185 TYR A N 1
ATOM 1358 C CA . TYR A 1 185 ? -1.501 1.509 6.332 1.00 98.12 185 TYR A CA 1
ATOM 1359 C C . TYR A 1 185 ? -0.230 0.733 6.014 1.00 98.12 185 TYR A C 1
ATOM 1361 O O . TYR A 1 185 ? 0.750 0.802 6.748 1.00 98.12 185 TYR A O 1
ATOM 1369 N N . VAL A 1 186 ? -0.252 0.004 4.905 1.00 98.38 186 VAL A N 1
ATOM 1370 C CA . VAL A 1 186 ? 0.878 -0.782 4.418 1.00 98.38 186 VAL A CA 1
ATOM 1371 C C . VAL A 1 186 ? 1.248 -0.287 3.033 1.00 98.38 186 VAL A C 1
ATOM 1373 O O . VAL A 1 186 ? 0.450 -0.382 2.093 1.00 98.38 186 VAL A O 1
ATOM 1376 N N . ARG A 1 187 ? 2.468 0.226 2.909 1.00 98.00 187 ARG A N 1
ATOM 1377 C CA . ARG A 1 187 ? 3.037 0.642 1.635 1.00 98.00 187 ARG A CA 1
ATOM 1378 C C . ARG A 1 187 ? 3.750 -0.533 0.988 1.00 98.00 187 ARG A C 1
ATOM 1380 O O . ARG A 1 187 ? 4.447 -1.304 1.647 1.00 98.00 187 ARG A O 1
ATOM 1387 N N . VAL A 1 188 ? 3.568 -0.661 -0.318 1.00 96.81 188 VAL A N 1
ATOM 1388 C CA . VAL A 1 188 ? 4.259 -1.649 -1.139 1.00 96.81 188 VAL A CA 1
ATOM 1389 C C . VAL A 1 188 ? 4.983 -0.935 -2.260 1.00 96.81 188 VAL A C 1
ATOM 1391 O O . VAL A 1 188 ? 4.360 -0.345 -3.146 1.00 96.81 188 VAL A O 1
ATOM 1394 N N . ASP A 1 189 ? 6.302 -1.055 -2.243 1.00 93.69 189 ASP A N 1
ATOM 1395 C CA . ASP A 1 189 ? 7.182 -0.526 -3.268 1.00 93.69 189 ASP A CA 1
ATOM 1396 C C . ASP A 1 189 ? 7.748 -1.674 -4.093 1.00 93.69 189 ASP A C 1
ATOM 1398 O O . ASP A 1 189 ? 8.151 -2.715 -3.574 1.00 93.69 189 ASP A O 1
ATOM 1402 N N . GLN A 1 190 ? 7.766 -1.486 -5.409 1.00 91.06 190 GLN A N 1
ATOM 1403 C CA . GLN A 1 190 ? 8.412 -2.420 -6.317 1.00 91.06 190 GLN A CA 1
ATOM 1404 C C . GLN A 1 190 ? 9.150 -1.642 -7.393 1.00 91.06 190 GLN A C 1
ATOM 1406 O O . GLN A 1 190 ? 8.516 -1.012 -8.253 1.00 91.06 190 GLN A O 1
ATOM 1411 N N . ASN A 1 191 ? 10.477 -1.721 -7.327 1.00 89.19 191 ASN A N 1
ATOM 1412 C CA . ASN A 1 191 ? 11.397 -0.940 -8.137 1.00 89.19 191 ASN A CA 1
ATOM 1413 C C . ASN A 1 191 ? 12.288 -1.854 -8.976 1.00 89.19 191 ASN A C 1
ATOM 1415 O O . ASN A 1 191 ? 12.744 -2.897 -8.509 1.00 89.19 191 ASN A O 1
ATOM 1419 N N . ILE A 1 192 ? 12.538 -1.449 -10.218 1.00 88.19 192 ILE A N 1
ATOM 1420 C CA . ILE A 1 192 ? 13.584 -2.045 -11.053 1.00 88.19 192 ILE A CA 1
ATOM 1421 C C . ILE A 1 192 ? 14.922 -1.483 -10.569 1.00 88.19 192 ILE A C 1
ATOM 1423 O O . ILE A 1 192 ? 15.109 -0.267 -10.587 1.00 88.19 192 ILE A O 1
ATOM 1427 N N . ILE A 1 193 ? 15.820 -2.357 -10.121 1.00 89.19 193 ILE A N 1
ATOM 1428 C CA . ILE A 1 193 ? 17.149 -1.979 -9.616 1.00 89.19 193 ILE A CA 1
ATOM 1429 C C . ILE A 1 193 ? 18.242 -2.152 -10.673 1.00 89.19 193 ILE A C 1
ATOM 1431 O O . ILE A 1 193 ? 19.238 -1.439 -10.633 1.00 89.19 193 ILE A O 1
ATOM 1435 N N . ASP A 1 194 ? 18.044 -3.060 -11.631 1.00 85.75 194 ASP A N 1
ATOM 1436 C CA . ASP A 1 194 ? 18.962 -3.275 -12.748 1.00 85.75 194 ASP A CA 1
ATOM 1437 C C . ASP A 1 194 ? 18.217 -3.861 -13.956 1.00 85.75 194 ASP A C 1
ATOM 1439 O O . ASP A 1 194 ? 17.239 -4.603 -13.805 1.00 85.75 194 ASP A O 1
ATOM 1443 N N . ALA A 1 195 ? 18.672 -3.514 -15.157 1.00 84.00 195 ALA A N 1
ATOM 1444 C CA . ALA A 1 195 ? 18.150 -4.032 -16.413 1.00 84.00 195 ALA A CA 1
ATOM 1445 C C . ALA A 1 195 ? 19.301 -4.249 -17.405 1.00 84.00 195 ALA A C 1
ATOM 1447 O O . ALA A 1 195 ? 19.962 -3.297 -17.819 1.00 84.00 195 ALA A O 1
ATOM 1448 N N . GLY A 1 196 ? 19.517 -5.503 -17.807 1.00 84.31 196 GLY A N 1
ATOM 1449 C CA . GLY A 1 196 ? 20.606 -5.916 -18.691 1.00 84.31 196 GLY A CA 1
ATOM 1450 C C . GLY A 1 196 ? 20.111 -6.580 -19.977 1.00 84.31 196 GLY A C 1
ATOM 1451 O O . GLY A 1 196 ? 19.017 -7.144 -20.025 1.00 84.31 196 GLY A O 1
ATOM 1452 N N . VAL A 1 197 ? 20.931 -6.512 -21.035 1.00 82.00 197 VAL A N 1
ATOM 1453 C CA . VAL A 1 197 ? 20.656 -7.127 -22.354 1.00 82.00 197 VAL A CA 1
ATOM 1454 C C . VAL A 1 197 ? 21.869 -7.918 -22.864 1.00 82.00 197 VAL A C 1
ATOM 1456 O O . VAL A 1 197 ? 22.167 -7.931 -24.053 1.00 82.00 197 VAL A O 1
ATOM 1459 N N . THR A 1 198 ? 22.630 -8.537 -21.962 1.00 76.25 198 THR A N 1
ATOM 1460 C CA . THR A 1 198 ? 23.919 -9.151 -22.323 1.00 76.25 198 THR A CA 1
ATOM 1461 C C . THR A 1 198 ? 23.737 -10.470 -23.086 1.00 76.25 198 THR A C 1
ATOM 1463 O O . THR A 1 198 ? 24.445 -10.702 -24.058 1.00 76.25 198 THR A O 1
ATOM 1466 N N . GLU A 1 199 ? 22.749 -11.297 -22.713 1.00 75.69 199 GLU A N 1
ATOM 1467 C CA . GLU A 1 199 ? 22.426 -12.587 -23.375 1.00 75.69 199 GLU A CA 1
ATOM 1468 C C . GLU A 1 199 ? 20.909 -12.886 -23.405 1.00 75.69 199 GLU A C 1
ATOM 1470 O O . GLU A 1 199 ? 20.452 -14.001 -23.648 1.00 75.69 199 GLU A O 1
ATOM 1475 N N . GLY A 1 200 ? 20.105 -11.864 -23.128 1.00 76.25 200 GLY A N 1
ATOM 1476 C CA . GLY A 1 200 ? 18.671 -11.940 -22.876 1.00 76.25 200 GLY A CA 1
ATOM 1477 C C . GLY A 1 200 ? 18.255 -10.743 -22.028 1.00 76.25 200 GLY A C 1
ATOM 1478 O O . GLY A 1 200 ? 19.105 -10.098 -21.415 1.00 76.25 200 GLY A O 1
ATOM 1479 N N . VAL A 1 201 ? 16.964 -10.410 -22.013 1.00 77.44 201 VAL A N 1
ATOM 1480 C CA . VAL A 1 201 ? 16.464 -9.312 -21.174 1.00 77.44 201 VAL A CA 1
ATOM 1481 C C . VAL A 1 201 ? 16.392 -9.804 -19.730 1.00 77.44 201 VAL A C 1
ATOM 1483 O O . VAL A 1 201 ? 15.520 -10.604 -19.392 1.00 77.44 201 VAL A O 1
ATOM 1486 N N . THR A 1 202 ? 17.304 -9.329 -18.884 1.00 79.62 202 THR A N 1
ATOM 1487 C CA . THR A 1 202 ? 17.269 -9.552 -17.435 1.00 79.62 202 THR A CA 1
ATOM 1488 C C . THR A 1 202 ? 16.775 -8.289 -16.744 1.00 79.62 202 THR A C 1
ATOM 1490 O O . THR A 1 202 ? 17.213 -7.184 -17.053 1.00 79.62 202 THR A O 1
ATOM 1493 N N . VAL A 1 203 ? 15.832 -8.440 -1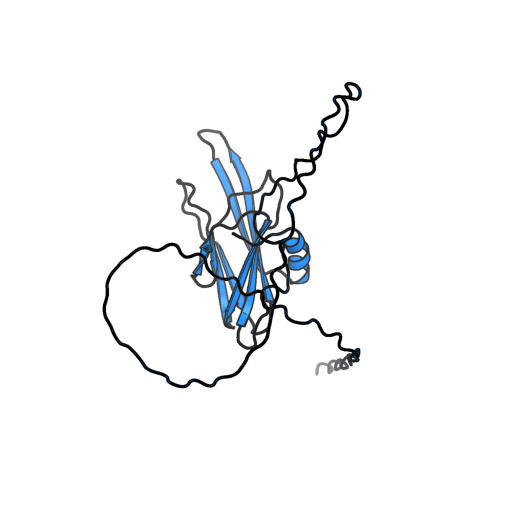5.813 1.00 82.50 203 VAL A N 1
ATOM 1494 C CA . VAL A 1 203 ? 15.309 -7.329 -15.008 1.00 82.50 203 VAL A CA 1
ATOM 1495 C C . VAL A 1 203 ? 15.392 -7.737 -13.546 1.00 82.50 203 VAL A C 1
ATOM 1497 O O . VAL A 1 203 ? 14.660 -8.626 -13.108 1.00 82.50 203 VAL A O 1
ATOM 1500 N N . ALA A 1 204 ? 16.280 -7.092 -12.795 1.00 85.56 204 ALA A N 1
ATOM 1501 C CA . ALA A 1 204 ? 16.348 -7.246 -11.352 1.00 85.56 204 ALA A CA 1
ATOM 1502 C C . ALA A 1 204 ? 15.355 -6.278 -10.706 1.00 85.56 204 ALA A C 1
ATOM 1504 O O . ALA A 1 204 ? 15.328 -5.082 -11.009 1.00 85.56 204 ALA A O 1
ATOM 1505 N N . GLN A 1 205 ? 14.514 -6.805 -9.822 1.00 88.12 205 GLN A N 1
ATOM 1506 C CA . GLN A 1 205 ? 13.477 -6.038 -9.146 1.00 88.12 205 GLN A CA 1
ATOM 1507 C C . GLN A 1 205 ? 13.567 -6.256 -7.645 1.00 88.12 205 GLN A C 1
ATOM 1509 O O . GLN A 1 205 ? 13.715 -7.387 -7.185 1.00 88.12 205 GLN A O 1
ATOM 1514 N N . GLU A 1 206 ? 13.402 -5.179 -6.893 1.00 89.56 206 GLU A N 1
ATOM 1515 C CA . GLU A 1 206 ? 13.285 -5.208 -5.444 1.00 89.56 206 GLU A CA 1
ATOM 1516 C C . GLU A 1 206 ? 11.835 -4.934 -5.044 1.00 89.56 206 GLU A C 1
ATOM 1518 O O . GLU A 1 206 ? 11.198 -4.023 -5.578 1.00 89.56 206 GLU A O 1
ATOM 1523 N N . VAL A 1 207 ? 11.315 -5.737 -4.113 1.00 92.44 207 VAL A N 1
ATOM 1524 C CA . VAL A 1 207 ? 10.006 -5.530 -3.485 1.00 92.44 207 VAL A CA 1
ATOM 1525 C C . VAL A 1 207 ? 10.221 -5.215 -2.015 1.00 92.44 207 VAL A C 1
ATOM 1527 O O . VAL A 1 207 ? 10.784 -6.034 -1.283 1.00 92.44 207 VAL A O 1
ATOM 1530 N N . ALA A 1 208 ? 9.716 -4.062 -1.592 1.00 94.12 208 ALA A N 1
ATOM 1531 C CA . ALA A 1 208 ? 9.659 -3.646 -0.203 1.00 94.12 208 ALA A CA 1
ATOM 1532 C C . ALA A 1 208 ? 8.198 -3.548 0.251 1.00 94.12 208 ALA A C 1
ATOM 1534 O O . ALA A 1 208 ? 7.309 -3.148 -0.505 1.00 94.12 208 ALA A O 1
ATOM 1535 N N . ILE A 1 209 ? 7.958 -3.954 1.493 1.00 97.19 209 ILE A N 1
ATOM 1536 C CA . ILE A 1 209 ? 6.669 -3.848 2.165 1.00 97.19 209 ILE A CA 1
ATOM 1537 C C . ILE A 1 209 ? 6.921 -3.322 3.570 1.00 97.19 209 ILE A C 1
ATOM 1539 O O . ILE A 1 209 ? 7.758 -3.866 4.288 1.00 97.19 209 ILE A O 1
ATOM 1543 N N . GLU A 1 210 ? 6.210 -2.270 3.947 1.00 97.75 210 GLU A N 1
ATOM 1544 C CA . GLU A 1 210 ? 6.361 -1.643 5.256 1.00 97.75 210 GLU A CA 1
ATOM 1545 C C . GLU A 1 210 ? 5.031 -1.095 5.768 1.00 97.75 210 GLU A C 1
ATOM 1547 O O . GLU A 1 210 ? 4.174 -0.661 4.995 1.00 97.75 210 GLU A O 1
ATOM 1552 N N . GLU A 1 211 ? 4.855 -1.132 7.086 1.00 98.12 211 GLU A N 1
ATOM 1553 C CA . GLU A 1 211 ? 3.799 -0.378 7.752 1.00 98.12 211 GLU A CA 1
ATOM 1554 C C . GLU A 1 211 ? 4.247 1.081 7.885 1.00 98.12 211 GLU A C 1
ATOM 1556 O O . GLU A 1 211 ? 5.372 1.359 8.299 1.00 98.12 211 GLU A O 1
ATOM 1561 N N . VAL A 1 212 ? 3.370 2.011 7.517 1.00 98.25 212 VAL A N 1
ATOM 1562 C CA . VAL A 1 212 ? 3.660 3.449 7.505 1.00 98.25 212 VAL A CA 1
ATOM 1563 C C . VAL A 1 212 ? 2.694 4.207 8.407 1.00 98.25 212 VAL A C 1
ATOM 1565 O O . VAL A 1 212 ? 1.598 3.735 8.723 1.00 98.25 212 VAL A O 1
ATOM 1568 N N . THR A 1 213 ? 3.080 5.417 8.812 1.00 97.81 213 THR A N 1
ATOM 1569 C CA . THR A 1 213 ? 2.208 6.255 9.639 1.00 97.81 213 THR A CA 1
ATOM 1570 C C . THR A 1 213 ? 1.020 6.787 8.842 1.00 97.81 213 THR A C 1
ATOM 1572 O O . THR A 1 213 ? 1.030 6.860 7.609 1.00 97.81 213 THR A O 1
ATOM 1575 N N . SER A 1 214 ? -0.024 7.198 9.562 1.00 95.88 214 SER A N 1
ATOM 1576 C CA . SER A 1 214 ? -1.250 7.699 8.942 1.00 95.88 214 SER A CA 1
ATOM 1577 C C . SER A 1 214 ? -1.032 8.981 8.132 1.00 95.88 214 SER A C 1
ATOM 1579 O O . SER A 1 214 ? -1.656 9.164 7.090 1.00 95.88 214 SER A O 1
ATOM 1581 N N . GLU A 1 215 ? -0.114 9.841 8.572 1.00 96.38 215 GLU A N 1
ATOM 1582 C CA . GLU A 1 215 ? 0.208 11.118 7.935 1.00 96.38 215 GLU A CA 1
ATOM 1583 C C . GLU A 1 215 ? 0.878 10.890 6.581 1.00 96.38 215 GLU A C 1
ATOM 1585 O O . GLU A 1 215 ? 0.490 11.496 5.582 1.00 96.38 215 GLU A O 1
ATOM 1590 N N . GLN A 1 216 ? 1.853 9.978 6.540 1.00 96.75 216 GLN A N 1
ATOM 1591 C CA . GLN A 1 216 ? 2.552 9.620 5.313 1.00 96.75 216 GLN A CA 1
ATOM 1592 C C . GLN A 1 216 ? 1.607 8.922 4.331 1.00 96.75 216 GLN A C 1
ATOM 1594 O O . GLN A 1 216 ? 1.539 9.293 3.158 1.00 96.75 216 GLN A O 1
ATOM 1599 N N . ALA A 1 217 ? 0.820 7.961 4.820 1.00 96.56 217 ALA A N 1
ATOM 1600 C CA . ALA A 1 217 ? -0.125 7.236 3.987 1.00 96.56 217 ALA A CA 1
ATOM 1601 C C . ALA A 1 217 ? -1.159 8.162 3.343 1.00 96.56 217 ALA A C 1
ATOM 1603 O O . ALA A 1 217 ? -1.461 8.006 2.165 1.00 96.56 217 ALA A O 1
ATOM 1604 N N . GLN A 1 218 ? -1.688 9.145 4.081 1.00 94.50 218 GLN A N 1
ATOM 1605 C CA . GLN A 1 218 ? -2.667 10.092 3.544 1.00 94.50 218 GLN A CA 1
ATOM 1606 C C . GLN A 1 218 ? -2.108 10.895 2.367 1.00 94.50 218 GLN A C 1
ATOM 1608 O O . GLN A 1 218 ? -2.776 10.980 1.339 1.00 94.50 218 GLN A O 1
ATOM 1613 N N . GLN A 1 219 ? -0.879 11.405 2.480 1.00 95.12 219 GLN A N 1
ATOM 1614 C CA . GLN A 1 219 ? -0.231 12.155 1.399 1.00 95.12 219 GLN A CA 1
ATOM 1615 C C . GLN A 1 219 ? -0.030 11.293 0.148 1.00 95.12 219 GLN A C 1
ATOM 1617 O O . GLN A 1 219 ? -0.275 11.732 -0.975 1.00 95.12 219 GLN A O 1
ATOM 1622 N N . GLU A 1 220 ? 0.395 10.044 0.328 1.00 95.00 220 GLU A N 1
ATOM 1623 C CA . GLU A 1 220 ? 0.660 9.144 -0.793 1.00 95.00 220 GLU A CA 1
ATOM 1624 C C . GLU A 1 220 ? -0.647 8.637 -1.443 1.00 95.00 220 GLU A C 1
ATOM 1626 O O . GLU A 1 220 ? -0.756 8.571 -2.676 1.00 95.00 220 GLU A O 1
ATOM 1631 N N . LEU A 1 221 ? -1.668 8.337 -0.628 1.00 94.12 221 LEU A N 1
ATOM 1632 C CA . LEU A 1 221 ? -2.961 7.792 -1.051 1.00 94.12 221 LEU A CA 1
ATOM 1633 C C . LEU A 1 221 ? -3.816 8.779 -1.848 1.00 94.12 221 LEU A C 1
ATOM 1635 O O . LEU A 1 221 ? -4.616 8.327 -2.668 1.00 94.12 221 LEU A O 1
ATOM 1639 N N . GLU A 1 222 ? -3.639 10.093 -1.686 1.00 92.88 222 GLU A N 1
ATOM 1640 C CA . GLU A 1 222 ? -4.364 11.120 -2.458 1.00 92.88 222 GLU A CA 1
ATOM 1641 C C . GLU A 1 222 ? -4.247 10.926 -3.976 1.00 92.88 222 GLU A C 1
ATOM 1643 O O . GLU A 1 222 ? -5.179 11.218 -4.730 1.00 92.88 222 GLU A O 1
ATOM 1648 N N . THR A 1 223 ? -3.117 10.382 -4.432 1.00 90.88 223 THR A N 1
ATOM 1649 C CA . THR A 1 223 ? -2.871 10.118 -5.857 1.00 90.88 223 THR A CA 1
ATOM 1650 C C . THR A 1 223 ? -3.362 8.746 -6.320 1.00 90.88 223 THR A C 1
ATOM 1652 O O . THR A 1 223 ? -3.323 8.447 -7.515 1.00 90.88 223 THR A O 1
ATOM 1655 N N . THR A 1 224 ? -3.840 7.907 -5.398 1.00 93.00 224 THR A N 1
ATOM 1656 C CA . THR A 1 224 ? -4.178 6.507 -5.667 1.00 93.00 224 THR A CA 1
ATOM 1657 C C . THR A 1 224 ? -5.660 6.285 -5.975 1.00 93.00 224 THR A C 1
ATOM 1659 O O . THR A 1 224 ? -6.539 7.111 -5.702 1.00 93.00 224 THR A O 1
ATOM 1662 N N . ARG A 1 225 ? -5.958 5.130 -6.575 1.00 92.94 225 ARG A N 1
ATOM 1663 C CA . ARG A 1 225 ? -7.317 4.696 -6.924 1.00 92.94 225 ARG A CA 1
ATOM 1664 C C . ARG A 1 225 ? -7.582 3.266 -6.474 1.00 92.94 225 ARG A C 1
ATOM 1666 O O . ARG A 1 225 ? -6.660 2.472 -6.349 1.00 92.94 225 ARG A O 1
ATOM 1673 N N . LEU A 1 226 ? -8.845 2.916 -6.258 1.00 91.88 226 LEU A N 1
ATOM 1674 C CA . LEU A 1 226 ? -9.201 1.568 -5.816 1.00 91.88 226 LEU A CA 1
ATOM 1675 C C . LEU A 1 226 ? -8.732 0.528 -6.845 1.00 91.88 226 LEU A C 1
ATOM 1677 O O . LEU A 1 226 ? -8.950 0.699 -8.051 1.00 91.88 226 LEU A O 1
ATOM 1681 N N . ASN A 1 227 ? -8.107 -0.548 -6.369 1.00 89.56 227 ASN A N 1
ATOM 1682 C CA . ASN A 1 227 ? -7.690 -1.657 -7.214 1.00 89.56 227 ASN A CA 1
ATOM 1683 C C . ASN A 1 227 ? -8.929 -2.404 -7.733 1.00 89.56 227 ASN A C 1
ATOM 1685 O O . ASN A 1 227 ? -9.769 -2.847 -6.949 1.00 89.56 227 ASN A O 1
ATOM 1689 N N . GLY A 1 228 ? -9.050 -2.522 -9.055 1.00 78.75 228 GLY A N 1
ATOM 1690 C CA . GLY A 1 228 ? -10.172 -3.178 -9.731 1.00 78.75 228 GLY A CA 1
ATOM 1691 C C . GLY A 1 228 ? -9.810 -3.688 -11.111 1.00 78.75 228 GLY A C 1
ATOM 1692 O O . GLY A 1 228 ? -8.634 -3.527 -11.530 1.00 78.75 228 GLY A O 1
#

Sequence (228 aa):
MASPPMPMATPIRCRRAASPRQIRCFCRSLRRRSRGRTGNNSGIATFCPNPAQNCLSHRPCGWRAKTRKTIRQSTSRRGALGFLLAGVAGCTAKGPAYQPANIVPTSSTGVIYVYRPSGTVATRGESPFVTIDGKSYGAMKTGAYIAAAVPEGNVKVTVQQSVLLVLPAIPKSVDVAVVAGTTSYVRVDQNIIDAGVTEGVTVAQEVAIEEVTSEQAQQELETTRLNG

Secondary structure (DSSP, 8-state):
-PPPPPPPPPP--PPPPP----------------------------------------------------------------------------SPBP-TTSS--BTTEEEEEEEE----TTTB----EEEETTEEEEE--TTEEEEEEEESEEEEEEEE----TTS----EEEEEEE-TT-EEEEEEEEEEEEEE-SSS-EEEEEEEEEEE-HHHHHHHHTT-EE--

Radius of gyration: 29.1 Å; chains: 1; bounding box: 82×59×89 Å

Foldseek 3Di:
DDDDDDDDDDDDDDDDDDDDDDDDDDDDDDDDDDDDDDDDDDDDDDDDDDDDDDDDDDDDDDDDDDDDDPDPPDDDPDDPDDDDPPDPPDDPADFAADDVPPDFFAQFWEKEKEAAFQDDPVWADFFWWKDKQNRTPGTHGHQAIDMDIDGAAWIKIKTFHDDPPPDHTDIDIDTDGGDGRYYWYKYKDKTFPDWDDPPHTDTDIDIDIDTDDPVVRVVRRNSHGYHD

pLDDT: mean 74.45, std 21.24, range [35.41, 98.56]